Protein AF-A0A292S9J6-F1 (afdb_monomer)

Foldseek 3Di:
DDPVLCVLCVVLLVVVLVVQFAFEEEEEDPDPQVVVCVVVVSCVRHNDQFYEYPPDDPVQQVDHDPPGGYDYPLCQQVSVGQEYEYSAPPCVVVVVVVVVNPHPHHYDYSDDDSVQDPVRCCVRVFPLEWAWEQEPVRDTDTPDDDPQEDEEEQAGNEYHYAYPPDDEQHHDYAYEYYQEYHYHYYENAHDYEYHAYEYQEYEEEEYHEHEDAEYEHEYDDDHEYEYAYYQEYEEHQEYEYQFPPDFDADPPVRHTDGDGAYEAHEYHEYEDENEYHYHAEYHYYQEYEDYNEYDDYYDDDHQFYWYDDPTDTPDHNHGDDPDPVPD

Nearest PDB structures (foldseek):
  3jqy-assembly1_A  TM=8.847E-01  e=1.102E-09  Escherichia coli
  3jqy-assembly1_C  TM=7.518E-01  e=1.341E-09  Escherichia coli
  2wlc-assembly1_A  TM=6.517E-01  e=3.254E-09  Neisseria meningitidis serogroup Y
  3vbk-assembly1_E  TM=5.276E-01  e=1.168E-04  Bacillus cereus SJ1
  3vbp-assembly1_E  TM=4.077E-01  e=6.548E-04  Bacillus cereus SJ1

Radius of gyration: 27.74 Å; Cα contacts (8 Å, |Δi|>4): 808; chains: 1; bounding box: 74×32×69 Å

Sequence (327 aa):
MPKDFFEENRTKIEKISKKLKNKKVIIYGTGKLFQFLKSENVFSDWDVVGVCDNKYLPEDENLECEGYRIINHDNLNNYKADYIFISVQKYRPVLNRLKKSELNAKIISLENDLNLPAWLKRIIYKKTNTFVYVKSDGRKVFNPKIKNLKVKFYGKNNYVEIHEPVAISEKMYISCYSGCRIMIRENNLIKSLAVYSGNNTDLEIGRNNSMEDVIISLKNASKTKLTIGSNCMLSYGIFLRTSDGHAIYDTRTRQMLNKPADIVIGNHVWISADCKVLKGVTVPNNCIIGTNSVVTKKFTEENCIIAGNPAGVLKREVNWIKNPTLI

Structure (mmCIF, N/CA/C/O backbone):
data_AF-A0A292S9J6-F1
#
_entry.id   AF-A0A292S9J6-F1
#
loop_
_atom_site.group_PDB
_atom_site.id
_atom_site.type_symbol
_atom_site.label_atom_id
_atom_site.label_alt_id
_atom_site.label_comp_id
_atom_site.label_asym_id
_atom_site.label_entity_id
_atom_site.label_seq_id
_atom_site.pdbx_PDB_ins_code
_atom_site.Cartn_x
_atom_site.Cartn_y
_atom_site.Cartn_z
_atom_site.occupancy
_atom_site.B_iso_or_equiv
_atom_site.auth_seq_id
_atom_site.auth_comp_id
_atom_site.auth_asym_id
_atom_site.auth_atom_id
_atom_site.pdbx_PDB_model_num
ATOM 1 N N . MET A 1 1 ? -16.037 -10.237 23.122 1.00 51.16 1 MET A N 1
ATOM 2 C CA . MET A 1 1 ? -14.968 -9.569 23.907 1.00 51.16 1 MET A CA 1
ATOM 3 C C . MET A 1 1 ? -14.145 -10.667 24.576 1.00 51.16 1 MET A C 1
ATOM 5 O O . MET A 1 1 ? -14.674 -11.768 24.659 1.00 51.16 1 MET A O 1
ATOM 9 N N . PRO A 1 2 ? -12.878 -10.447 24.965 1.00 50.81 2 PRO A N 1
ATOM 10 C CA . PRO A 1 2 ? -12.106 -11.467 25.686 1.00 50.81 2 PRO A CA 1
ATOM 11 C C . PRO A 1 2 ? -12.769 -11.802 27.029 1.00 50.81 2 PRO A C 1
ATOM 13 O O . PRO A 1 2 ? -13.332 -10.897 27.644 1.00 50.81 2 PRO A O 1
ATOM 16 N N . LYS A 1 3 ? -12.676 -13.058 27.489 1.00 53.66 3 LYS A N 1
ATOM 17 C CA . LYS A 1 3 ? -13.184 -13.488 28.809 1.00 53.66 3 LYS A CA 1
ATOM 18 C C . LYS A 1 3 ? -12.600 -12.645 29.956 1.00 53.66 3 LYS A C 1
ATOM 20 O O . LYS A 1 3 ? -13.331 -12.259 30.861 1.00 53.66 3 LYS A O 1
ATOM 25 N N . ASP A 1 4 ? -11.338 -12.236 29.832 1.00 60.88 4 ASP A N 1
ATOM 26 C CA . ASP A 1 4 ? -10.612 -11.421 30.821 1.00 60.88 4 ASP A CA 1
ATOM 27 C C . ASP A 1 4 ? -11.269 -10.054 31.094 1.00 60.88 4 ASP A C 1
ATOM 29 O O . ASP A 1 4 ? -11.120 -9.484 32.171 1.00 60.88 4 ASP A O 1
ATOM 33 N N . PHE A 1 5 ? -12.057 -9.530 30.145 1.00 61.53 5 PHE A N 1
ATOM 34 C CA . PHE A 1 5 ? -12.749 -8.251 30.306 1.00 61.53 5 PHE A CA 1
ATOM 35 C C . PHE A 1 5 ? -13.834 -8.289 31.390 1.00 61.53 5 PHE A C 1
ATOM 37 O O . PHE A 1 5 ? -14.016 -7.288 32.092 1.00 61.53 5 PHE A O 1
ATOM 44 N N . PHE A 1 6 ? -14.569 -9.406 31.504 1.00 66.00 6 PHE A N 1
ATOM 45 C CA . PHE A 1 6 ? -15.583 -9.547 32.547 1.00 66.00 6 PHE A CA 1
ATOM 46 C C . PHE A 1 6 ? -14.911 -9.565 33.910 1.00 66.00 6 PHE A C 1
ATOM 48 O O . PHE A 1 6 ? -15.272 -8.764 34.760 1.00 66.00 6 PHE A O 1
ATOM 55 N N . GLU A 1 7 ? -13.887 -10.402 34.083 1.00 67.62 7 GLU A N 1
ATOM 56 C CA . GLU A 1 7 ? -13.194 -10.567 35.362 1.00 67.62 7 GLU A CA 1
ATOM 57 C C . GLU A 1 7 ? -12.573 -9.258 35.863 1.00 67.62 7 GLU A C 1
ATOM 59 O O . GLU A 1 7 ? -12.786 -8.873 37.011 1.00 67.62 7 GLU A O 1
ATOM 64 N N . GLU A 1 8 ? -11.915 -8.492 34.988 1.00 66.44 8 GLU A N 1
ATOM 65 C CA . GLU A 1 8 ? -11.331 -7.189 35.346 1.00 66.44 8 GLU A CA 1
ATOM 66 C C . GLU A 1 8 ? -12.376 -6.127 35.747 1.00 66.44 8 GLU A C 1
ATOM 68 O O . GLU A 1 8 ? -12.044 -5.144 36.415 1.00 66.44 8 GLU A O 1
ATOM 73 N N . ASN A 1 9 ? -13.638 -6.280 35.325 1.00 71.12 9 ASN A N 1
ATOM 74 C CA . ASN A 1 9 ? -14.708 -5.302 35.563 1.00 71.12 9 ASN A CA 1
ATOM 75 C C . ASN A 1 9 ? -15.880 -5.864 36.385 1.00 71.12 9 ASN A C 1
ATOM 77 O O . ASN A 1 9 ? -16.849 -5.135 36.622 1.00 71.12 9 ASN A O 1
ATOM 81 N N . ARG A 1 10 ? -15.777 -7.112 36.860 1.00 75.69 10 ARG A N 1
ATOM 82 C CA . ARG A 1 10 ? -16.837 -7.878 37.528 1.00 75.69 10 ARG A CA 1
ATOM 83 C C . ARG A 1 10 ? -17.427 -7.090 38.690 1.00 75.69 10 ARG A C 1
ATOM 85 O O . ARG A 1 10 ? -18.618 -6.802 38.690 1.00 75.69 10 ARG A O 1
ATOM 92 N N . THR A 1 11 ? -16.581 -6.575 39.582 1.00 76.94 11 THR A N 1
ATOM 93 C CA . THR A 1 11 ? -17.013 -5.774 40.740 1.00 76.94 11 THR A CA 1
ATOM 94 C C . THR A 1 11 ? -17.785 -4.505 40.349 1.00 76.94 11 THR A C 1
ATOM 96 O O . THR A 1 11 ? -18.745 -4.119 41.019 1.00 76.94 11 THR A O 1
ATOM 99 N N . LYS A 1 12 ? -17.399 -3.829 39.254 1.00 78.75 12 LYS A N 1
ATOM 100 C CA . LYS A 1 12 ? -18.114 -2.633 38.766 1.00 78.75 12 LYS A CA 1
ATOM 101 C C . LYS A 1 12 ? -19.466 -3.012 38.157 1.00 78.75 12 LYS A C 1
ATOM 103 O O . LYS A 1 12 ? -20.459 -2.337 38.430 1.00 78.75 12 LYS A O 1
ATOM 108 N N . ILE A 1 13 ? -19.497 -4.077 37.353 1.00 81.75 13 ILE A N 1
ATOM 109 C CA . ILE A 1 13 ? -20.715 -4.603 36.724 1.00 81.75 13 ILE A CA 1
ATOM 110 C C . ILE A 1 13 ? -21.702 -5.064 37.800 1.00 81.75 13 ILE A C 1
ATOM 112 O O . ILE A 1 13 ? -22.863 -4.665 37.758 1.00 81.75 13 ILE A O 1
ATOM 116 N N . GLU A 1 14 ? -21.250 -5.804 38.810 1.00 81.94 14 GLU A N 1
ATOM 117 C CA . GLU A 1 14 ? -22.068 -6.256 39.942 1.00 81.94 14 GLU A CA 1
ATOM 118 C C . GLU A 1 14 ? -22.639 -5.078 40.739 1.00 81.94 14 GLU A C 1
ATOM 120 O O . GLU A 1 14 ? -23.831 -5.055 41.048 1.00 81.94 14 GLU A O 1
ATOM 125 N N . LYS A 1 15 ? -21.829 -4.044 41.011 1.00 82.75 15 LYS A N 1
ATOM 126 C CA . LYS A 1 15 ? -22.291 -2.833 41.707 1.00 82.75 15 LYS A CA 1
ATOM 127 C C . LYS A 1 15 ? -23.393 -2.105 40.935 1.00 82.75 15 LYS A C 1
ATOM 129 O O . LYS A 1 15 ? -24.368 -1.660 41.542 1.00 82.75 15 LYS A O 1
ATOM 134 N N . ILE A 1 16 ? -23.248 -1.967 39.614 1.00 85.69 16 ILE A N 1
ATOM 135 C CA . ILE A 1 16 ? -24.287 -1.363 38.766 1.00 85.69 16 ILE A CA 1
ATOM 136 C C . ILE A 1 16 ? -25.518 -2.263 38.712 1.00 85.69 16 ILE A C 1
ATOM 138 O O . ILE A 1 16 ? -26.624 -1.768 38.900 1.00 85.69 16 ILE A O 1
ATOM 142 N N . SER A 1 17 ? -25.332 -3.568 38.533 1.00 85.69 17 SER A N 1
ATOM 143 C CA . SER A 1 17 ? -26.434 -4.529 38.447 1.00 85.69 17 SER A CA 1
ATOM 144 C C . SER A 1 17 ? -27.272 -4.521 39.720 1.00 85.69 17 SER A C 1
ATOM 146 O O . SER A 1 17 ? -28.491 -4.419 39.659 1.00 85.69 17 SER A O 1
ATOM 148 N N . LYS A 1 18 ? -26.624 -4.484 40.890 1.00 85.62 18 LYS A N 1
ATOM 149 C CA . LYS A 1 18 ? -27.301 -4.363 42.187 1.00 85.62 18 LYS A CA 1
ATOM 150 C C . LYS A 1 18 ? -28.059 -3.039 42.336 1.00 85.62 18 LYS A C 1
ATOM 152 O O . LYS A 1 18 ? -29.108 -3.008 42.969 1.00 85.62 18 LYS A O 1
ATOM 157 N N . LYS A 1 19 ? -27.547 -1.951 41.750 1.00 87.06 19 LYS A N 1
ATOM 158 C CA . LYS A 1 19 ? -28.189 -0.625 41.760 1.00 87.06 19 LYS A CA 1
ATOM 159 C C . LYS A 1 19 ? -29.390 -0.534 40.811 1.00 87.06 19 LYS A C 1
ATOM 161 O O . LYS A 1 19 ? -30.318 0.215 41.102 1.00 87.06 19 LYS A O 1
ATOM 166 N N . LEU A 1 20 ? -29.347 -1.248 39.688 1.00 90.75 20 LEU A N 1
ATOM 167 C CA . LEU A 1 20 ? -30.383 -1.235 38.649 1.00 90.75 20 LEU A CA 1
ATOM 168 C C . LEU A 1 20 ? -31.407 -2.365 38.782 1.00 90.75 20 LEU A C 1
ATOM 170 O O . LEU A 1 20 ? -32.401 -2.372 38.061 1.00 90.75 20 LEU A O 1
ATOM 174 N N . LYS A 1 21 ? -31.198 -3.286 39.725 1.00 90.50 21 LYS A N 1
ATOM 175 C CA . LYS A 1 21 ? -32.127 -4.372 40.018 1.00 90.50 21 LYS A CA 1
ATOM 176 C C . LYS A 1 21 ? -33.545 -3.845 40.255 1.00 90.50 21 LYS A C 1
ATOM 178 O O . LYS A 1 21 ? -33.744 -2.964 41.095 1.00 90.50 21 LYS A O 1
ATOM 183 N N . ASN A 1 22 ? -34.515 -4.404 39.529 1.00 88.00 22 ASN A N 1
ATOM 184 C CA . ASN A 1 22 ? -35.938 -4.035 39.582 1.00 88.00 22 ASN A CA 1
ATOM 185 C C . ASN A 1 22 ? -36.230 -2.547 39.283 1.00 88.00 22 ASN A C 1
ATOM 187 O O . ASN A 1 22 ? -37.228 -2.002 39.757 1.00 88.00 22 ASN A O 1
ATOM 191 N N . LYS A 1 23 ? -35.344 -1.860 38.555 1.00 91.75 23 LYS A N 1
ATOM 192 C CA . LYS A 1 23 ? -35.562 -0.491 38.070 1.00 91.75 23 LYS A CA 1
ATOM 193 C C . LYS A 1 23 ? -35.887 -0.508 36.589 1.00 91.75 23 LYS A C 1
ATOM 195 O O . LYS A 1 23 ? -35.355 -1.353 35.870 1.00 91.75 23 LYS A O 1
ATOM 200 N N . LYS A 1 24 ? -36.688 0.461 36.139 1.00 96.00 24 LYS A N 1
ATOM 201 C CA . LYS A 1 24 ? -36.947 0.679 34.713 1.00 96.00 24 LYS A CA 1
ATOM 202 C C . LYS A 1 24 ? -35.712 1.268 34.055 1.00 96.00 24 LYS A C 1
ATOM 204 O O . LYS A 1 24 ? -35.308 2.389 34.380 1.00 96.00 24 LYS A O 1
ATOM 209 N N . VAL A 1 25 ? -35.107 0.522 33.139 1.00 96.44 25 VAL A N 1
ATOM 210 C CA . VAL A 1 25 ? -33.848 0.896 32.489 1.00 96.44 25 VAL A CA 1
ATOM 211 C C . VAL A 1 25 ? -34.036 1.000 30.983 1.00 96.44 25 VAL A C 1
ATOM 213 O O . VAL A 1 25 ? -34.478 0.054 30.338 1.00 96.44 25 VAL A O 1
ATOM 216 N N . ILE A 1 26 ? -33.619 2.126 30.407 1.00 96.75 26 ILE A N 1
ATOM 217 C CA . ILE A 1 26 ? -33.321 2.207 28.972 1.00 96.75 26 ILE A CA 1
ATOM 218 C C . ILE A 1 26 ? -31.831 1.955 28.783 1.00 96.75 26 ILE A C 1
ATOM 220 O O . ILE A 1 26 ? -30.997 2.574 29.450 1.00 96.75 26 ILE A O 1
ATOM 224 N N . ILE A 1 27 ? -31.480 1.080 27.846 1.00 95.44 27 ILE A N 1
ATOM 225 C CA . ILE A 1 27 ? -30.083 0.818 27.501 1.00 95.44 27 ILE A CA 1
ATOM 226 C C . ILE A 1 27 ? -29.702 1.649 26.272 1.00 95.44 27 ILE A C 1
ATOM 228 O O . ILE A 1 27 ? -30.223 1.450 25.177 1.00 95.44 27 ILE A O 1
ATOM 232 N N . TYR A 1 28 ? -28.764 2.578 26.444 1.00 93.19 28 TYR A N 1
ATOM 233 C CA . TYR A 1 28 ? -28.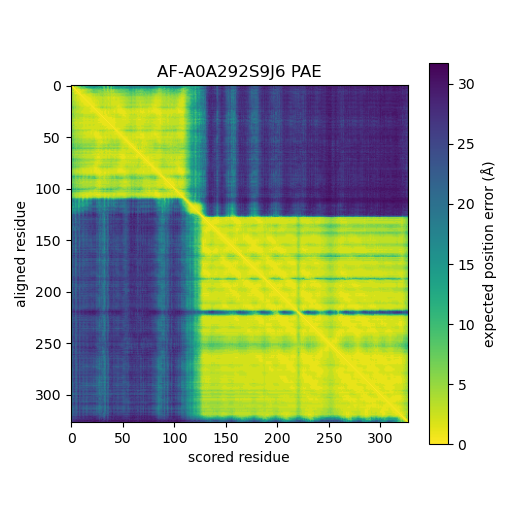277 3.444 25.377 1.00 93.19 28 TYR A CA 1
ATOM 234 C C . TYR A 1 28 ? -26.965 2.908 24.787 1.00 93.19 28 TYR A C 1
ATOM 236 O O . TYR A 1 28 ? -25.879 3.094 25.351 1.00 93.19 28 TYR A O 1
ATOM 244 N N . GLY A 1 29 ? -27.064 2.310 23.601 1.00 90.88 29 GLY A N 1
ATOM 245 C CA . GLY A 1 29 ? -25.973 1.752 22.812 1.00 90.88 29 GLY A CA 1
ATOM 246 C C . GLY A 1 29 ? -26.139 0.258 22.569 1.00 90.88 29 GLY A C 1
ATOM 247 O O . GLY A 1 29 ? -26.019 -0.538 23.488 1.00 90.88 29 GLY A O 1
ATOM 248 N N . THR A 1 30 ? -26.293 -0.153 21.317 1.00 90.94 30 THR A N 1
ATOM 249 C CA . THR A 1 30 ? -26.535 -1.562 20.933 1.00 90.94 30 THR A CA 1
ATOM 250 C C . THR A 1 30 ? -25.314 -2.221 20.280 1.00 90.94 30 THR A C 1
ATOM 252 O O . THR A 1 30 ? -25.406 -3.186 19.526 1.00 90.94 30 THR A O 1
ATOM 255 N N . GLY A 1 31 ? -24.126 -1.669 20.545 1.00 84.06 31 GLY A N 1
ATOM 256 C CA . GLY A 1 31 ? -22.857 -2.146 19.996 1.00 84.06 31 GLY A CA 1
ATOM 257 C C . GLY A 1 31 ? -22.250 -3.340 20.745 1.00 84.06 31 GLY A C 1
ATOM 258 O O . GLY A 1 31 ? -22.889 -4.018 21.541 1.00 84.06 31 GLY A O 1
ATOM 259 N N . LYS A 1 32 ? -20.947 -3.571 20.536 1.00 80.69 32 LYS A N 1
ATOM 260 C CA . LYS A 1 32 ? -20.220 -4.737 21.083 1.00 80.69 32 LYS A CA 1
ATOM 261 C C . LYS A 1 32 ? -20.284 -4.887 22.609 1.00 80.69 32 LYS A C 1
ATOM 263 O O . LYS A 1 32 ? -20.248 -6.012 23.085 1.00 80.69 32 LYS A O 1
ATOM 268 N N . LEU A 1 33 ? -20.313 -3.782 23.361 1.00 80.81 33 LEU A N 1
ATOM 269 C CA . LEU A 1 33 ? -20.397 -3.834 24.827 1.00 80.81 33 LEU A CA 1
ATOM 270 C C . LEU A 1 33 ? -21.788 -4.291 25.284 1.00 80.81 33 LEU A C 1
ATOM 272 O O . LEU A 1 33 ? -21.873 -5.116 26.179 1.00 80.81 33 LEU A O 1
ATOM 276 N N . PHE A 1 34 ? -22.855 -3.824 24.637 1.00 88.69 34 PHE A N 1
ATOM 277 C CA . PHE A 1 34 ? -24.212 -4.303 24.899 1.00 88.69 34 PHE A CA 1
ATOM 278 C C . PHE A 1 34 ? -24.358 -5.797 24.624 1.00 88.69 34 PHE A C 1
ATOM 280 O O . PHE A 1 34 ? -24.789 -6.530 25.505 1.00 88.69 34 PHE A O 1
ATOM 287 N N . GLN A 1 35 ? -23.908 -6.248 23.451 1.00 85.31 35 GLN A N 1
ATOM 288 C CA . GLN A 1 35 ? -23.949 -7.664 23.073 1.00 85.31 35 GLN A CA 1
ATOM 289 C C . GLN A 1 35 ? -23.223 -8.557 24.083 1.00 85.31 35 GLN A C 1
ATOM 291 O O . GLN A 1 35 ? -23.696 -9.629 24.437 1.00 85.31 35 GLN A O 1
ATOM 296 N N . PHE A 1 36 ? -22.086 -8.082 24.588 1.00 82.19 36 PHE A N 1
ATOM 297 C CA . PHE A 1 36 ? -21.329 -8.789 25.608 1.00 82.19 36 PHE A CA 1
ATOM 298 C C . PHE A 1 36 ? -22.025 -8.810 26.976 1.00 82.19 36 PHE A C 1
ATOM 300 O O . PHE A 1 36 ? -22.136 -9.860 27.591 1.00 82.19 36 PHE A O 1
ATOM 307 N N . LEU A 1 37 ? -22.524 -7.670 27.463 1.00 85.75 37 LEU A N 1
ATOM 308 C CA . LEU A 1 37 ? -23.248 -7.627 28.740 1.00 85.75 37 LEU A CA 1
ATOM 309 C C . LEU A 1 37 ? -24.518 -8.493 28.693 1.00 85.75 37 LEU A C 1
ATOM 311 O O . LEU A 1 37 ? -24.846 -9.148 29.678 1.00 85.75 37 LEU A O 1
ATOM 315 N N . LYS A 1 38 ? -25.186 -8.548 27.532 1.00 88.81 38 LYS A N 1
ATOM 316 C CA . LYS A 1 38 ? -26.312 -9.453 27.287 1.00 88.81 38 LYS A CA 1
ATOM 317 C C . LYS A 1 38 ? -25.882 -10.922 27.356 1.00 88.81 38 LYS A C 1
ATOM 319 O O . LYS A 1 38 ? -26.544 -11.690 28.040 1.00 88.81 38 LYS A O 1
ATOM 324 N N . SER A 1 39 ? -24.783 -11.313 26.697 1.00 84.69 39 SER A N 1
ATOM 325 C CA . SER A 1 39 ? -24.309 -12.710 26.718 1.00 84.69 39 SER A CA 1
ATOM 326 C C . SER A 1 39 ? -23.880 -13.187 28.107 1.00 84.69 39 SER A C 1
ATOM 328 O O . SER A 1 39 ? -23.964 -14.374 28.391 1.00 84.69 39 SER A O 1
ATOM 330 N N . GLU A 1 40 ? -23.453 -12.265 28.971 1.00 83.50 40 GLU A N 1
ATOM 331 C CA . GLU A 1 40 ? -23.120 -12.528 30.378 1.00 83.50 40 GLU A CA 1
ATOM 332 C C . GLU A 1 40 ? -24.339 -12.393 31.318 1.00 83.50 40 GLU A C 1
ATOM 334 O O . GLU A 1 40 ? -24.177 -12.314 32.534 1.00 83.50 40 GLU A O 1
ATOM 339 N N . ASN A 1 41 ? -25.565 -12.328 30.776 1.00 87.56 41 ASN A N 1
ATOM 340 C CA . ASN A 1 41 ? -26.826 -12.206 31.521 1.00 87.56 41 ASN A CA 1
ATOM 341 C C . ASN A 1 41 ? -26.894 -11.018 32.501 1.00 87.56 41 ASN A C 1
ATOM 343 O O . ASN A 1 41 ? -27.657 -11.040 33.460 1.00 87.56 41 ASN A O 1
ATOM 347 N N . VAL A 1 42 ? -26.155 -9.933 32.252 1.00 88.25 42 VAL A N 1
ATOM 348 C CA . VAL A 1 42 ? -26.108 -8.767 33.161 1.00 88.25 42 VAL A CA 1
ATOM 349 C C . VAL A 1 42 ? -27.475 -8.094 33.315 1.00 88.25 42 VAL A C 1
ATOM 351 O O . VAL A 1 42 ? -27.781 -7.523 34.360 1.00 88.25 42 VAL A O 1
ATOM 354 N N . PHE A 1 43 ? -28.300 -8.151 32.270 1.00 91.62 43 PHE A N 1
ATOM 355 C CA . PHE A 1 43 ? -29.597 -7.477 32.218 1.00 91.62 43 PHE A CA 1
ATOM 356 C C . PHE A 1 43 ? -30.755 -8.313 32.779 1.00 91.62 43 PHE A C 1
ATOM 358 O O . PHE A 1 43 ? -31.876 -7.817 32.788 1.00 91.62 43 PHE A O 1
ATOM 365 N N . SER A 1 44 ? -30.519 -9.555 33.227 1.00 86.88 44 SER A N 1
ATOM 366 C CA . SER A 1 44 ? -31.592 -10.487 33.624 1.00 86.88 44 SER A CA 1
ATOM 367 C C . SER A 1 44 ? -32.477 -9.953 34.751 1.00 86.88 44 SER A C 1
ATOM 369 O O . SER A 1 44 ? -33.673 -10.216 34.780 1.00 86.88 44 SER A O 1
ATOM 371 N N . ASP A 1 45 ? -31.881 -9.185 35.661 1.00 86.06 45 ASP A N 1
ATOM 372 C CA . ASP A 1 45 ? -32.529 -8.663 36.866 1.00 86.06 45 ASP A CA 1
ATOM 373 C C . ASP A 1 45 ? -33.015 -7.208 36.693 1.00 86.06 45 ASP A C 1
ATOM 375 O O . ASP A 1 45 ? -33.355 -6.534 37.673 1.00 86.06 45 ASP A O 1
ATOM 379 N N . TRP A 1 46 ? -32.963 -6.670 35.470 1.00 93.12 46 TRP A N 1
ATOM 380 C CA . TRP A 1 46 ? -33.339 -5.289 35.162 1.00 93.12 46 TRP A CA 1
ATOM 381 C C . TRP A 1 46 ? -34.694 -5.274 34.449 1.00 93.12 46 TRP A C 1
ATOM 383 O O . TRP A 1 46 ? -34.945 -6.102 33.577 1.00 93.12 46 TRP A O 1
ATOM 393 N N . ASP A 1 47 ? -35.541 -4.289 34.755 1.00 95.12 47 ASP A N 1
ATOM 394 C CA . ASP A 1 47 ? -36.754 -4.032 33.971 1.00 95.12 47 ASP A CA 1
ATOM 395 C C . ASP A 1 47 ? -36.362 -3.193 32.743 1.00 95.12 47 ASP A C 1
ATOM 397 O O . ASP A 1 47 ? -36.417 -1.960 32.748 1.00 95.12 47 ASP A O 1
ATOM 401 N N . VAL A 1 48 ? -35.813 -3.857 31.717 1.00 95.75 48 VAL A N 1
ATOM 402 C CA . VAL A 1 48 ? -35.346 -3.186 30.497 1.00 95.75 48 VAL A CA 1
ATOM 403 C C . VAL A 1 48 ? -36.545 -2.797 29.639 1.00 95.75 48 VAL A C 1
ATOM 405 O O . VAL A 1 48 ? -37.096 -3.616 28.908 1.00 95.75 48 VAL A O 1
ATOM 408 N N . VAL A 1 49 ? -36.907 -1.515 29.675 1.00 95.62 49 VAL A N 1
ATOM 409 C CA . VAL A 1 49 ? -38.058 -0.988 28.926 1.00 95.62 49 VAL A CA 1
ATOM 410 C C . VAL A 1 49 ? -37.756 -0.771 27.444 1.00 95.62 49 VAL A C 1
ATOM 412 O O . VAL A 1 49 ? -38.676 -0.563 26.666 1.00 95.62 49 VAL A O 1
ATOM 415 N N . GLY A 1 50 ? -36.485 -0.808 27.037 1.00 95.69 50 GLY A N 1
ATOM 416 C CA . GLY A 1 50 ? -36.076 -0.764 25.634 1.00 95.69 50 GLY A CA 1
ATOM 417 C C . GLY A 1 50 ? -34.624 -0.341 25.427 1.00 95.69 50 GLY A C 1
ATOM 418 O O . GLY A 1 50 ? -33.890 -0.031 26.374 1.00 95.69 50 GLY A O 1
ATOM 419 N N . VAL A 1 51 ? -34.210 -0.328 24.162 1.00 96.62 51 VAL A N 1
ATOM 420 C CA . VAL A 1 51 ? -32.857 0.040 23.732 1.00 96.62 51 VAL A CA 1
ATOM 421 C C . VAL A 1 51 ? -32.881 1.252 22.806 1.00 96.62 51 VAL A C 1
ATOM 423 O O . VAL A 1 51 ? -33.753 1.388 21.957 1.00 96.62 51 VAL A O 1
ATOM 426 N N . CYS A 1 52 ? -31.885 2.122 22.934 1.00 93.12 52 CYS A N 1
ATOM 427 C CA . CYS A 1 52 ? -31.715 3.315 22.106 1.00 93.12 52 CYS A CA 1
ATOM 428 C C . CYS A 1 52 ? -30.293 3.354 21.529 1.00 93.12 52 CYS A C 1
ATOM 430 O O . CYS A 1 52 ? -29.333 2.930 22.174 1.00 93.12 52 CYS A O 1
ATOM 432 N N . ASP A 1 53 ? -30.122 3.868 20.314 1.00 89.75 53 ASP A N 1
ATOM 433 C CA . ASP A 1 53 ? -28.821 4.079 19.671 1.00 89.75 53 ASP A CA 1
ATOM 434 C C . ASP A 1 53 ? -28.950 5.176 18.605 1.00 89.75 53 ASP A C 1
ATOM 436 O O . ASP A 1 53 ? -30.017 5.383 18.044 1.00 89.75 53 ASP A O 1
ATOM 440 N N . ASN A 1 54 ? -27.849 5.848 18.268 1.00 84.56 54 ASN A N 1
ATOM 441 C CA . ASN A 1 54 ? -27.837 6.933 17.277 1.00 84.56 54 ASN A CA 1
ATOM 442 C C . ASN A 1 54 ? -28.199 6.476 15.860 1.00 84.56 54 ASN A C 1
ATOM 444 O O . ASN A 1 54 ? -28.428 7.314 14.995 1.00 84.56 54 ASN A O 1
ATOM 448 N N . LYS A 1 55 ? -28.109 5.171 15.596 1.00 82.81 55 LYS A N 1
ATOM 449 C CA . LYS A 1 55 ? -28.430 4.588 14.292 1.00 82.81 55 LYS A CA 1
ATOM 450 C C . LYS A 1 55 ? -29.932 4.374 14.090 1.00 82.81 55 LYS A C 1
ATOM 452 O O . LYS A 1 55 ? -30.298 4.097 12.959 1.00 82.81 55 LYS A O 1
ATOM 457 N N . TYR A 1 56 ? -30.739 4.443 15.152 1.00 84.19 56 TYR A N 1
ATOM 458 C CA . TYR A 1 56 ? -32.176 4.206 15.065 1.00 84.19 56 TYR A CA 1
ATOM 459 C C . TYR A 1 56 ? -32.912 5.500 14.729 1.00 84.19 56 TYR A C 1
ATOM 461 O O . TYR A 1 56 ? -32.723 6.521 15.396 1.00 84.19 56 TYR A O 1
ATOM 469 N N . LEU A 1 57 ? -33.723 5.440 13.682 1.00 85.00 57 LEU A N 1
ATOM 470 C CA . LEU A 1 57 ? -34.571 6.516 13.185 1.00 85.00 57 LEU A CA 1
ATOM 471 C C . LEU A 1 57 ? -35.992 6.387 13.772 1.00 85.00 57 LEU A C 1
ATOM 473 O O . LEU A 1 57 ? -36.303 5.362 14.381 1.00 85.00 57 LEU A O 1
ATOM 477 N N . PRO A 1 58 ? -36.850 7.422 13.696 1.00 83.50 58 PRO A N 1
ATOM 478 C CA . PRO A 1 58 ? -38.207 7.359 14.255 1.00 83.50 58 PRO A CA 1
ATOM 479 C C . PRO A 1 58 ? -39.040 6.186 13.717 1.00 83.50 58 PRO A C 1
ATOM 481 O O . PRO A 1 58 ? -39.793 5.565 14.461 1.00 83.50 58 PRO A O 1
ATOM 484 N N . GLU A 1 59 ? -38.854 5.838 12.446 1.00 85.31 59 GLU A N 1
ATOM 485 C CA . GLU A 1 59 ? -39.490 4.697 11.785 1.00 85.31 59 GLU A CA 1
ATOM 486 C C . GLU A 1 59 ? -39.095 3.327 12.370 1.00 85.31 59 GLU A C 1
ATOM 488 O O . GLU A 1 59 ? -39.838 2.358 12.204 1.00 85.31 59 GLU A O 1
ATOM 493 N N . ASP A 1 60 ? -37.976 3.240 13.099 1.00 85.50 60 ASP A N 1
ATOM 494 C CA . ASP A 1 60 ? -37.483 1.987 13.679 1.00 85.50 60 ASP A CA 1
ATOM 495 C C . ASP A 1 60 ? -38.185 1.608 14.999 1.00 85.50 60 ASP A C 1
ATOM 497 O O . ASP A 1 60 ? -37.953 0.514 15.509 1.00 85.50 60 ASP A O 1
ATOM 501 N N . GLU A 1 61 ? -39.043 2.458 15.583 1.00 86.69 61 GLU A N 1
ATOM 502 C CA . GLU A 1 61 ? -39.677 2.178 16.891 1.00 86.69 61 GLU A CA 1
ATOM 503 C C . GLU A 1 61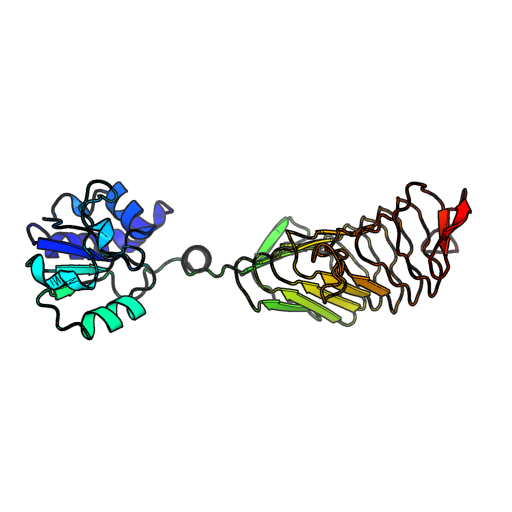 ? -40.632 0.973 16.891 1.00 86.69 61 GLU A C 1
ATOM 505 O O . GLU A 1 61 ? -40.930 0.420 17.951 1.00 86.69 61 GLU A O 1
ATOM 510 N N . ASN A 1 62 ? -41.082 0.538 15.712 1.00 85.81 62 ASN A N 1
ATOM 511 C CA . ASN A 1 62 ? -41.883 -0.679 15.548 1.00 85.81 62 ASN A CA 1
ATOM 512 C C . ASN A 1 62 ? -41.027 -1.954 15.425 1.00 85.81 62 ASN A C 1
ATOM 514 O O . ASN A 1 62 ? -41.572 -3.046 15.270 1.00 85.81 62 ASN A O 1
ATOM 518 N N . LEU A 1 63 ? -39.696 -1.827 15.453 1.00 90.94 63 LEU A N 1
ATOM 519 C CA . LEU A 1 63 ? -38.748 -2.931 15.345 1.00 90.94 63 LEU A CA 1
ATOM 520 C C . LEU A 1 63 ? -38.130 -3.279 16.707 1.00 90.94 63 LEU A C 1
ATOM 522 O O . LEU A 1 63 ? -38.178 -2.523 17.682 1.00 90.94 63 LEU A O 1
ATOM 526 N N . GLU A 1 64 ? -37.477 -4.437 16.752 1.00 91.69 64 GLU A N 1
ATOM 527 C CA . GLU A 1 64 ? -36.724 -4.896 17.913 1.00 91.69 64 GLU A CA 1
ATOM 528 C C . GLU A 1 64 ? -35.240 -5.061 17.589 1.00 91.69 64 GLU A C 1
ATOM 530 O O . GLU A 1 64 ? -34.839 -5.438 16.486 1.00 91.69 64 GLU A O 1
ATOM 535 N N . CYS A 1 65 ? -34.402 -4.828 18.595 1.00 88.38 65 CYS A N 1
ATOM 536 C CA . CYS A 1 65 ? -32.997 -5.188 18.577 1.00 88.38 65 CYS A CA 1
ATOM 537 C C . CYS A 1 65 ? -32.741 -6.163 19.717 1.00 88.38 65 CYS A C 1
ATOM 539 O O . CYS A 1 65 ? -32.880 -5.815 20.888 1.00 88.38 65 CYS A O 1
ATOM 541 N N . GLU A 1 66 ? -32.312 -7.378 19.368 1.00 87.81 66 GLU A N 1
ATOM 542 C CA . GLU A 1 66 ? -31.892 -8.373 20.355 1.00 87.81 66 GLU A CA 1
ATOM 543 C C . GLU A 1 66 ? -33.000 -8.731 21.364 1.00 87.81 66 GLU A C 1
ATOM 545 O O . GLU A 1 66 ? -32.701 -9.002 22.527 1.00 87.81 66 GLU A O 1
ATOM 550 N N . GLY A 1 67 ? -34.263 -8.742 20.925 1.00 88.38 67 GLY A N 1
ATOM 551 C CA . GLY A 1 67 ? -35.431 -9.016 21.774 1.00 88.38 67 GLY A CA 1
ATOM 552 C C . GLY A 1 67 ? -35.840 -7.851 22.681 1.00 88.38 67 GLY A C 1
ATOM 553 O O . GLY A 1 67 ? -36.644 -8.036 23.588 1.00 88.38 67 GLY A O 1
ATOM 554 N N . TYR A 1 68 ? -35.275 -6.660 22.468 1.00 93.50 68 TYR A N 1
ATOM 555 C CA . TYR A 1 68 ? -35.700 -5.430 23.127 1.00 93.50 68 TYR A CA 1
ATOM 556 C C . TYR A 1 68 ? -36.283 -4.468 22.102 1.00 93.50 68 TYR A C 1
ATOM 558 O O . TYR A 1 68 ? -35.699 -4.253 21.036 1.00 93.50 68 TYR A O 1
ATOM 566 N N . ARG A 1 69 ? -37.392 -3.820 22.457 1.00 94.94 69 ARG A N 1
ATOM 567 C CA . ARG A 1 69 ? -37.973 -2.753 21.641 1.00 94.94 69 ARG A CA 1
ATOM 568 C C . ARG A 1 69 ? -36.981 -1.619 21.401 1.00 94.94 69 ARG A C 1
ATOM 570 O O . ARG A 1 69 ? -36.241 -1.225 22.311 1.00 94.94 69 ARG A O 1
ATOM 577 N N . ILE A 1 70 ? -36.997 -1.077 20.191 1.00 95.44 70 ILE A N 1
ATOM 578 C CA . ILE A 1 70 ? -36.217 0.106 19.845 1.00 95.44 70 ILE A CA 1
ATOM 579 C C . ILE A 1 70 ? -36.960 1.358 20.322 1.00 95.44 70 ILE A C 1
ATOM 581 O O . ILE A 1 70 ? -38.177 1.474 20.203 1.00 95.44 70 ILE A O 1
ATOM 585 N N . ILE A 1 71 ? -36.208 2.286 20.904 1.00 93.94 71 ILE A N 1
ATOM 586 C CA . ILE A 1 71 ? -36.676 3.595 21.349 1.00 93.94 71 ILE A CA 1
ATOM 587 C C . ILE A 1 71 ? -35.892 4.645 20.569 1.00 93.94 71 ILE A C 1
ATOM 589 O O . ILE A 1 71 ? -34.653 4.635 20.591 1.00 93.94 71 ILE A O 1
ATOM 593 N N . ASN A 1 72 ? -36.596 5.560 19.903 1.00 89.19 72 ASN A N 1
ATOM 594 C CA . ASN A 1 72 ? -35.951 6.705 19.290 1.00 89.19 72 ASN A CA 1
ATOM 595 C C . ASN A 1 72 ? -35.399 7.641 20.372 1.00 89.19 72 ASN A C 1
ATOM 597 O O . ASN A 1 72 ? -35.989 7.826 21.439 1.00 89.19 72 ASN A O 1
ATOM 601 N N . HIS A 1 73 ? -34.262 8.261 20.068 1.00 86.19 73 HIS A N 1
ATOM 602 C CA . HIS A 1 73 ? -33.590 9.204 20.952 1.00 86.19 73 HIS A CA 1
ATOM 603 C C . HIS A 1 73 ? -34.514 10.307 21.489 1.00 86.19 73 HIS A C 1
ATOM 605 O O . HIS A 1 73 ? -34.422 10.671 22.662 1.00 86.19 73 HIS A O 1
ATOM 611 N N . ASP A 1 74 ? -35.402 10.832 20.650 1.00 85.81 74 ASP A N 1
ATOM 612 C CA . ASP A 1 74 ? -36.223 11.990 21.005 1.00 85.81 74 ASP A CA 1
ATOM 613 C C . ASP A 1 74 ? -37.415 11.605 21.897 1.00 85.81 74 ASP A C 1
ATOM 615 O O . ASP A 1 74 ? -37.981 12.448 22.589 1.00 85.81 74 ASP A O 1
ATOM 619 N N . ASN A 1 75 ? -37.720 10.307 21.987 1.00 88.94 75 ASN A N 1
ATOM 620 C CA . ASN A 1 75 ? -38.844 9.771 22.749 1.00 88.94 75 ASN A CA 1
ATOM 621 C C . ASN A 1 75 ? -38.446 9.175 24.106 1.00 88.94 75 ASN A C 1
ATOM 623 O O . ASN A 1 75 ? -39.298 8.627 24.804 1.00 88.94 75 ASN A O 1
ATOM 627 N N . LEU A 1 76 ? -37.180 9.290 24.528 1.00 90.31 76 LEU A N 1
ATOM 628 C CA . LEU A 1 76 ? -36.669 8.673 25.764 1.00 90.31 76 LEU A CA 1
ATOM 629 C C . LEU A 1 76 ? -37.520 8.984 27.014 1.00 90.31 76 LEU A C 1
ATOM 631 O O . LEU A 1 76 ? -37.726 8.103 27.851 1.00 90.31 76 LEU A O 1
ATOM 635 N N . ASN A 1 77 ? -38.053 10.205 27.135 1.00 90.62 77 ASN A N 1
ATOM 636 C CA . ASN A 1 77 ? -38.872 10.620 28.282 1.00 90.62 77 ASN A CA 1
ATOM 637 C C . ASN A 1 77 ? -40.258 9.947 28.332 1.00 90.62 77 ASN A C 1
ATOM 639 O O . ASN A 1 77 ? -40.824 9.805 29.420 1.00 90.62 77 ASN A O 1
ATOM 643 N N . ASN A 1 78 ? -40.780 9.466 27.200 1.00 91.06 78 ASN A N 1
ATOM 644 C CA . ASN A 1 78 ? -42.109 8.846 27.118 1.00 91.06 78 ASN A CA 1
ATOM 645 C C . ASN A 1 78 ? -42.162 7.483 27.828 1.00 91.06 78 ASN A C 1
ATOM 647 O O . ASN A 1 78 ? -43.229 7.020 28.229 1.00 91.06 78 ASN A O 1
ATOM 651 N N . TYR A 1 79 ? -41.001 6.861 28.040 1.00 89.50 79 TYR A N 1
ATOM 652 C CA . TYR A 1 79 ? -40.875 5.504 28.568 1.00 89.50 79 TYR A CA 1
ATOM 653 C C . TYR A 1 79 ? -40.730 5.426 30.094 1.00 89.50 79 TYR A C 1
ATOM 655 O O . TYR A 1 79 ? -40.598 4.329 30.635 1.00 89.50 79 TYR A O 1
ATOM 663 N N . LYS A 1 80 ? -40.788 6.569 30.799 1.00 90.50 80 LYS A N 1
ATOM 664 C CA . LYS A 1 80 ? -40.792 6.659 32.276 1.00 90.50 80 LYS A CA 1
ATOM 665 C C . LYS A 1 80 ? -39.717 5.783 32.943 1.00 90.50 80 LYS A C 1
ATOM 667 O O . LYS A 1 80 ? -39.993 5.073 33.909 1.00 90.50 80 LYS A O 1
ATOM 672 N N . ALA A 1 81 ? -38.505 5.801 32.394 1.00 93.88 81 ALA A N 1
ATOM 673 C CA . ALA A 1 81 ? -37.390 5.036 32.934 1.00 93.88 81 ALA A CA 1
ATOM 674 C C . ALA A 1 81 ? -36.826 5.689 34.203 1.00 93.88 81 ALA A C 1
ATOM 676 O O . ALA A 1 81 ? -36.688 6.910 34.272 1.00 93.88 81 ALA A O 1
ATOM 677 N N . ASP A 1 82 ? -36.437 4.873 35.183 1.00 93.12 82 ASP A N 1
ATOM 678 C CA . ASP A 1 82 ? -35.688 5.330 36.358 1.00 93.12 82 ASP A CA 1
ATOM 679 C C . ASP A 1 82 ? -34.243 5.676 35.972 1.00 93.12 82 ASP A C 1
ATOM 681 O O . ASP A 1 82 ? -33.645 6.623 36.497 1.00 93.12 82 ASP A O 1
ATOM 685 N N . TYR A 1 83 ? -33.673 4.885 35.052 1.00 93.81 83 TYR A N 1
ATOM 686 C CA . TYR A 1 83 ? -32.287 4.995 34.621 1.00 93.81 83 TYR A CA 1
ATOM 687 C C . TYR A 1 83 ? -32.116 4.883 33.106 1.00 93.81 83 TYR A C 1
ATOM 689 O O . TYR A 1 83 ? -32.776 4.092 32.436 1.00 93.81 83 TYR A O 1
ATOM 697 N N . ILE A 1 84 ? -31.131 5.617 32.586 1.00 93.75 84 ILE A N 1
ATOM 698 C CA . ILE A 1 84 ? -30.545 5.367 31.266 1.00 93.75 84 ILE A CA 1
ATOM 699 C C . ILE A 1 84 ? -29.141 4.811 31.482 1.00 93.75 84 ILE A C 1
ATOM 701 O O . ILE A 1 84 ? -28.244 5.523 31.946 1.00 93.75 84 ILE A O 1
ATOM 705 N N . PHE A 1 85 ? -28.952 3.533 31.158 1.00 92.50 85 PHE A N 1
ATOM 706 C CA . PHE A 1 85 ? -27.656 2.869 31.214 1.00 92.50 85 PHE A CA 1
ATOM 707 C C . PHE A 1 85 ? -26.922 3.035 29.885 1.00 92.50 85 PHE A C 1
ATOM 709 O O . PHE A 1 85 ? -27.349 2.523 28.854 1.00 92.50 85 PHE A O 1
ATOM 716 N N . ILE A 1 86 ? -25.792 3.739 29.900 1.00 89.88 86 ILE A N 1
ATOM 717 C CA . ILE A 1 86 ? -24.965 3.924 28.708 1.00 89.88 86 ILE A CA 1
ATOM 718 C C . ILE A 1 86 ? -24.054 2.705 28.522 1.00 89.88 86 ILE A C 1
ATOM 720 O O . ILE A 1 86 ? -23.047 2.548 29.214 1.00 89.88 86 ILE A O 1
ATOM 724 N N . SER A 1 87 ? -24.362 1.896 27.514 1.00 86.88 87 SER A N 1
ATOM 725 C CA . SER A 1 87 ? -23.613 0.709 27.078 1.00 86.88 87 SER A CA 1
ATOM 726 C C . SER A 1 87 ? -22.734 0.986 25.850 1.00 86.88 87 SER A C 1
ATOM 728 O O . SER A 1 87 ? -22.332 0.065 25.131 1.00 86.88 87 SER A O 1
ATOM 730 N N . VAL A 1 88 ? -22.383 2.252 25.593 1.00 75.88 88 VAL A N 1
ATOM 731 C CA . VAL A 1 88 ? -21.379 2.613 24.581 1.00 75.88 88 VAL A CA 1
ATOM 732 C C . VAL A 1 88 ? -19.980 2.768 25.177 1.00 75.88 88 VAL A C 1
ATOM 734 O O . VAL A 1 88 ? -19.772 3.321 26.251 1.00 75.88 88 VAL A O 1
ATOM 737 N N . GLN A 1 89 ? -18.973 2.350 24.413 1.00 61.72 89 GLN A N 1
ATOM 738 C CA . GLN A 1 89 ? -17.565 2.392 24.832 1.00 61.72 89 GLN A CA 1
ATOM 739 C C . GLN A 1 89 ? -17.001 3.822 24.911 1.00 61.72 89 GLN A C 1
ATOM 741 O O . GLN A 1 89 ? -16.113 4.102 25.712 1.00 61.72 89 GLN A O 1
ATOM 746 N N . LYS A 1 90 ? -17.512 4.746 24.082 1.00 67.12 90 LYS A N 1
ATOM 747 C CA . LYS A 1 90 ? -17.235 6.189 24.170 1.00 67.12 90 LYS A CA 1
ATOM 748 C C . LYS A 1 90 ? -18.441 6.879 24.791 1.00 67.12 90 LYS A C 1
ATOM 750 O O . LYS A 1 90 ? -19.228 7.504 24.087 1.00 67.12 90 LYS A O 1
ATOM 755 N N . TYR A 1 91 ? -18.584 6.740 26.103 1.00 74.88 91 TYR A N 1
ATOM 756 C CA . TYR A 1 91 ? -19.744 7.263 26.819 1.00 74.88 91 TYR A CA 1
ATOM 757 C C . TYR A 1 91 ? -19.767 8.796 26.886 1.00 74.88 91 TYR A C 1
ATOM 759 O O . TYR A 1 91 ? -20.846 9.358 26.806 1.00 74.88 91 TYR A O 1
ATOM 767 N N . ARG A 1 92 ? -18.619 9.497 26.952 1.00 75.75 92 ARG A N 1
ATOM 768 C CA . ARG A 1 92 ? -18.584 10.969 27.136 1.00 75.75 92 ARG A CA 1
ATOM 769 C C . ARG A 1 92 ? -19.412 11.765 26.108 1.00 75.75 92 ARG A C 1
ATOM 771 O O . ARG A 1 92 ? -20.192 12.604 26.543 1.00 75.75 92 ARG A O 1
ATOM 778 N N . PRO A 1 93 ? -19.317 11.528 24.782 1.00 78.75 93 PRO A N 1
ATOM 779 C CA . PRO A 1 93 ? -20.180 12.208 23.813 1.00 78.75 93 PRO A CA 1
ATOM 780 C C . PRO A 1 93 ? -21.675 11.940 24.018 1.00 78.75 93 PRO A C 1
ATOM 782 O O . PRO A 1 93 ? -22.477 12.857 23.881 1.00 78.75 93 PRO A O 1
ATOM 785 N N . VAL A 1 94 ? -22.041 10.698 24.354 1.00 83.00 94 VAL A N 1
ATOM 786 C CA . VAL A 1 94 ? -23.434 10.311 24.622 1.00 83.00 94 VAL A CA 1
ATOM 787 C C . VAL A 1 94 ? -23.917 10.943 25.925 1.00 83.00 94 VAL A C 1
ATOM 789 O O . VAL A 1 94 ? -24.947 11.597 25.937 1.00 83.00 94 VAL A O 1
ATOM 792 N N . LEU A 1 95 ? -23.130 10.852 26.996 1.00 82.88 95 LEU A N 1
ATOM 793 C CA . LEU A 1 95 ? -23.405 11.471 28.289 1.00 82.88 95 LEU A CA 1
ATOM 794 C C . LEU A 1 95 ? -23.605 12.982 28.160 1.00 82.88 95 LEU A C 1
ATOM 796 O O . LEU A 1 95 ? -24.574 13.512 28.687 1.00 82.88 95 LEU A O 1
ATOM 800 N N . ASN A 1 96 ? -22.712 13.675 27.448 1.00 82.81 96 ASN A N 1
ATOM 801 C CA . ASN A 1 96 ? -22.817 15.119 27.236 1.00 82.81 96 ASN A CA 1
ATOM 802 C C . ASN A 1 96 ? -24.073 15.498 26.450 1.00 82.81 96 ASN A C 1
ATOM 804 O O . ASN A 1 96 ? -24.600 16.585 26.657 1.00 82.81 96 ASN A O 1
ATOM 808 N N . ARG A 1 97 ? -24.535 14.630 25.546 1.00 84.00 97 ARG A N 1
ATOM 809 C CA . ARG A 1 97 ? -25.781 14.835 24.809 1.00 84.00 97 ARG A CA 1
ATOM 810 C C . ARG A 1 97 ? -26.990 14.608 25.705 1.00 84.00 97 ARG A C 1
ATOM 812 O O . ARG A 1 97 ? -27.790 15.516 25.846 1.00 84.00 97 ARG A O 1
ATOM 819 N N . LEU A 1 98 ? -27.062 13.455 26.366 1.00 85.31 98 LEU A N 1
ATOM 820 C CA . LEU A 1 98 ? -28.166 13.102 27.258 1.00 85.31 98 LEU A CA 1
ATOM 821 C C . LEU A 1 98 ? -28.330 14.126 28.392 1.00 85.31 98 LEU A C 1
ATOM 823 O O . LEU A 1 98 ? -29.446 14.498 28.730 1.00 85.31 98 LEU A O 1
ATOM 827 N N . LYS A 1 99 ? -27.226 14.668 28.924 1.00 84.00 99 LYS A N 1
ATOM 828 C CA . LYS A 1 99 ? -27.262 15.758 29.916 1.00 84.00 99 LYS A CA 1
ATOM 829 C C . LYS A 1 99 ? -27.895 17.057 29.402 1.00 84.00 99 LYS A C 1
ATOM 831 O O . LYS A 1 99 ? -28.327 17.854 30.223 1.00 84.00 99 LYS A O 1
ATOM 836 N N . LYS A 1 100 ? -27.922 17.292 28.086 1.00 84.38 100 LYS A N 1
ATOM 837 C CA . LYS A 1 100 ? -28.570 18.462 27.472 1.00 84.38 100 LYS A CA 1
ATOM 838 C C . LYS A 1 100 ? -30.052 18.234 27.161 1.00 84.38 100 LYS A C 1
ATOM 840 O O . LYS A 1 100 ? -30.733 19.196 26.847 1.00 84.38 100 LYS A O 1
ATOM 845 N N . SER A 1 101 ? -30.534 16.994 27.217 1.00 80.38 101 SER A N 1
ATOM 846 C CA . SER A 1 101 ? -31.869 16.607 26.741 1.00 80.38 101 SER A CA 1
ATOM 847 C C . SER A 1 101 ? -32.956 16.622 27.825 1.00 80.38 101 SER A C 1
ATOM 849 O O . SER A 1 101 ? -33.969 15.964 27.636 1.00 80.38 101 SER A O 1
ATOM 851 N N . GLU A 1 102 ? -32.741 17.316 28.954 1.00 83.25 102 GLU A N 1
ATOM 852 C CA . GLU A 1 102 ? -33.708 17.443 30.070 1.00 83.25 102 GLU A CA 1
ATOM 853 C C . GLU A 1 102 ? -34.447 16.127 30.395 1.00 83.25 102 GLU A C 1
ATOM 855 O O . GLU A 1 102 ? -35.673 16.020 30.373 1.00 83.25 102 GLU A O 1
ATOM 860 N N . LEU A 1 103 ? -33.672 15.067 30.629 1.00 86.38 103 LEU A N 1
ATOM 861 C CA . LEU A 1 103 ? -34.206 13.721 30.825 1.00 86.38 103 LEU A CA 1
ATOM 862 C C . LEU A 1 103 ? -34.711 13.520 32.257 1.00 86.38 103 LEU A C 1
ATOM 864 O O . LEU A 1 103 ? -34.023 13.870 33.217 1.00 86.38 103 LEU A O 1
ATOM 868 N N . ASN A 1 104 ? -35.856 12.848 32.399 1.00 87.56 104 ASN A N 1
ATOM 869 C CA . ASN A 1 104 ? -36.418 12.477 33.706 1.00 87.56 104 ASN A CA 1
ATOM 870 C C . ASN A 1 104 ? -35.643 11.329 34.388 1.00 87.56 104 ASN A C 1
ATOM 872 O O . ASN A 1 104 ? -35.704 11.158 35.605 1.00 87.56 104 ASN A O 1
ATOM 876 N N . ALA A 1 105 ? -34.911 10.535 33.604 1.00 89.06 105 ALA A N 1
ATOM 877 C CA . ALA A 1 105 ? -34.179 9.360 34.065 1.00 89.06 105 ALA A CA 1
ATOM 878 C C . ALA A 1 105 ? -32.752 9.697 34.533 1.00 89.06 105 ALA A C 1
ATOM 880 O O . ALA A 1 105 ? -32.047 10.517 33.936 1.00 89.06 105 ALA A O 1
ATOM 881 N N . LYS A 1 106 ? -32.254 8.984 35.552 1.00 90.50 106 LYS A N 1
ATOM 882 C CA . LYS A 1 106 ? -30.858 9.112 36.004 1.00 90.50 106 LYS A CA 1
ATOM 883 C C . LYS A 1 106 ? -29.908 8.428 35.024 1.00 90.50 106 LYS A C 1
ATOM 885 O O . LYS A 1 106 ? -30.023 7.238 34.744 1.00 90.50 106 LYS A O 1
ATOM 890 N N . ILE A 1 107 ? -28.899 9.151 34.553 1.00 88.25 107 ILE A N 1
ATOM 891 C CA . ILE A 1 107 ? -27.902 8.580 33.644 1.00 88.25 107 ILE A CA 1
ATOM 892 C C . ILE A 1 107 ? -26.847 7.821 34.452 1.00 88.25 107 ILE A C 1
ATOM 894 O O . ILE A 1 107 ? -26.242 8.367 35.377 1.00 88.25 107 ILE A O 1
ATOM 898 N N . ILE A 1 108 ? -26.596 6.567 34.085 1.00 85.69 108 ILE A N 1
ATOM 899 C CA . ILE A 1 108 ? -25.556 5.730 34.680 1.00 85.69 108 ILE A CA 1
ATOM 900 C C . ILE A 1 108 ? -24.690 5.106 33.586 1.00 85.69 108 ILE A C 1
ATOM 902 O O . ILE A 1 108 ? -25.142 4.801 32.485 1.00 85.69 108 ILE A O 1
ATOM 906 N N . SER A 1 109 ? -23.409 4.936 33.881 1.00 80.81 109 SER A N 1
ATOM 907 C CA . SER A 1 109 ? -22.455 4.284 32.988 1.00 80.81 109 SER A CA 1
ATOM 908 C C . SER A 1 109 ? -21.410 3.542 33.813 1.00 80.81 109 SER A C 1
ATOM 910 O O . SER A 1 109 ? -21.278 3.772 35.016 1.00 80.81 109 SER A O 1
ATOM 912 N N . LEU A 1 110 ? -20.651 2.666 33.166 1.00 74.44 110 LEU A N 1
ATOM 913 C CA . LEU A 1 110 ? -19.441 2.076 33.736 1.00 74.44 110 LEU A CA 1
ATOM 914 C C . LEU A 1 110 ? -18.326 3.157 33.759 1.00 74.44 110 LEU A C 1
ATOM 916 O O . LEU A 1 110 ? -17.570 3.285 32.802 1.00 74.44 110 LEU A O 1
ATOM 920 N N . GLU A 1 111 ? -18.254 4.000 34.797 1.00 62.50 111 GLU A N 1
ATOM 921 C CA . GLU A 1 111 ? -17.215 5.050 34.959 1.00 62.50 111 GLU A CA 1
ATOM 922 C C . GLU A 1 111 ? -15.790 4.482 35.203 1.00 62.50 111 GLU A C 1
ATOM 924 O O . GLU A 1 111 ? -15.613 3.313 35.565 1.00 62.50 111 GLU A O 1
ATOM 929 N N . ASN A 1 112 ? -14.725 5.299 35.265 1.00 48.66 112 ASN A N 1
ATOM 930 C CA . ASN A 1 112 ? -14.022 6.047 34.211 1.00 48.66 112 ASN A CA 1
ATOM 931 C C . ASN A 1 112 ? -12.952 5.066 33.706 1.00 48.66 112 ASN A C 1
ATOM 933 O O . ASN A 1 112 ? -12.226 4.530 34.539 1.00 48.66 112 ASN A O 1
ATOM 937 N N . ASP A 1 113 ? -12.863 4.829 32.398 1.00 48.75 113 ASP A N 1
ATOM 938 C CA . ASP A 1 113 ? -12.055 3.767 31.796 1.00 48.75 113 ASP A CA 1
ATOM 939 C C . ASP A 1 113 ? -12.358 2.383 32.400 1.00 48.75 113 ASP A C 1
ATOM 941 O O . ASP A 1 113 ? -11.872 1.986 33.461 1.00 48.75 113 ASP A O 1
ATOM 945 N N . LEU A 1 114 ? -13.110 1.571 31.646 1.00 49.03 114 LEU A N 1
ATOM 946 C CA . LEU A 1 114 ? -12.805 0.142 31.611 1.00 49.03 114 LEU A CA 1
ATOM 947 C C . LEU A 1 114 ? -11.279 0.074 31.560 1.00 49.03 114 LEU A C 1
ATOM 949 O O . LEU A 1 114 ? -10.683 0.679 30.655 1.00 49.03 114 LEU A O 1
ATOM 953 N N . ASN A 1 115 ? -10.653 -0.541 32.562 1.00 46.91 115 ASN A N 1
ATOM 954 C CA . ASN A 1 115 ? -9.199 -0.593 32.689 1.00 46.91 115 ASN A CA 1
ATOM 955 C C . ASN A 1 115 ? -8.663 -1.610 31.676 1.00 46.91 115 ASN A C 1
ATOM 957 O O . ASN A 1 115 ? -7.904 -2.507 31.991 1.00 46.91 115 ASN A O 1
ATOM 961 N N . LEU A 1 116 ? -9.125 -1.471 30.433 1.00 47.41 116 LEU A N 1
ATOM 962 C CA . LEU A 1 116 ? -8.760 -2.244 29.284 1.00 47.41 116 LEU A CA 1
ATOM 963 C C . LEU A 1 116 ? -7.238 -2.195 29.224 1.00 47.41 116 LEU A C 1
ATOM 965 O O . LEU A 1 116 ? -6.664 -1.097 29.183 1.00 47.41 116 LEU A O 1
ATOM 969 N N . PRO A 1 117 ? -6.577 -3.350 29.168 1.00 47.59 117 PRO A N 1
ATOM 970 C CA . PRO A 1 117 ? -5.168 -3.411 28.856 1.00 47.59 117 PRO A CA 1
ATOM 971 C C . PRO A 1 117 ? -4.869 -2.560 27.617 1.00 47.59 117 PRO A C 1
ATOM 973 O O . PRO A 1 117 ? -5.693 -2.466 26.702 1.00 47.59 117 PRO A O 1
ATOM 976 N N . ALA A 1 118 ? -3.694 -1.931 27.541 1.00 48.38 118 ALA A N 1
ATOM 977 C CA . ALA A 1 118 ? -3.341 -1.039 26.427 1.00 48.38 118 ALA A CA 1
ATOM 978 C C . ALA A 1 118 ? -3.539 -1.692 25.037 1.00 48.38 118 ALA A C 1
ATOM 980 O O . ALA A 1 118 ? -3.842 -1.011 24.051 1.00 48.38 118 ALA A O 1
ATOM 981 N N . TRP A 1 119 ? -3.413 -3.020 24.961 1.00 54.09 119 TRP A N 1
ATOM 982 C CA . TRP A 1 119 ? -3.694 -3.814 23.766 1.00 54.09 119 TRP A CA 1
ATOM 983 C C . TRP A 1 119 ? -5.197 -3.883 23.437 1.00 54.09 119 TRP A C 1
ATOM 985 O O . TRP A 1 119 ? -5.586 -3.697 22.285 1.00 54.09 119 TRP A O 1
ATOM 995 N N . LEU A 1 120 ? -6.063 -4.035 24.439 1.00 42.47 120 LEU A N 1
ATOM 996 C CA . LEU A 1 120 ? -7.512 -4.062 24.274 1.00 42.47 120 LEU A CA 1
ATOM 997 C C . LEU A 1 120 ? -8.068 -2.649 24.022 1.00 42.47 120 LEU A C 1
ATOM 999 O O . LEU A 1 120 ? -8.948 -2.479 23.179 1.00 42.47 120 LEU A O 1
ATOM 1003 N N . LYS A 1 121 ? -7.451 -1.605 24.607 1.00 44.44 121 LYS A N 1
ATOM 1004 C CA . LYS A 1 121 ? -7.675 -0.195 24.229 1.00 44.44 121 LYS A CA 1
ATOM 1005 C C . LYS A 1 121 ? -7.417 0.043 22.732 1.00 44.44 121 LYS A C 1
ATOM 1007 O O . LYS A 1 121 ? -8.169 0.785 22.106 1.00 44.44 121 LYS A O 1
ATOM 1012 N N . ARG A 1 122 ? -6.416 -0.605 22.114 1.00 47.94 122 ARG A N 1
ATOM 1013 C CA . ARG A 1 122 ? -6.150 -0.493 20.658 1.00 47.94 122 ARG A CA 1
ATOM 1014 C C . ARG A 1 122 ? -7.260 -1.111 19.806 1.00 47.94 122 ARG A C 1
ATOM 1016 O O . ARG A 1 122 ? -7.660 -0.493 18.820 1.00 47.94 122 ARG A O 1
ATOM 1023 N N . ILE A 1 123 ? -7.768 -2.275 20.213 1.00 43.22 123 ILE A N 1
ATOM 1024 C CA . ILE A 1 123 ? -8.821 -3.029 19.511 1.00 43.22 123 ILE A CA 1
ATOM 1025 C C . ILE A 1 123 ? -10.192 -2.351 19.669 1.00 43.22 123 ILE A C 1
ATOM 1027 O O . ILE A 1 123 ? -10.957 -2.249 18.710 1.00 43.22 123 ILE A O 1
ATOM 1031 N N . ILE A 1 124 ? -10.496 -1.862 20.875 1.00 37.53 124 ILE A N 1
ATOM 1032 C CA . ILE A 1 124 ? -11.811 -1.339 21.264 1.00 37.53 124 ILE A CA 1
ATOM 1033 C C . ILE A 1 124 ? -11.942 0.164 20.973 1.00 37.53 124 ILE A C 1
ATOM 1035 O O . ILE A 1 124 ? -12.919 0.584 20.355 1.00 37.53 124 ILE A O 1
ATOM 1039 N N . TYR A 1 125 ? -10.943 0.993 21.308 1.00 41.09 125 TYR A N 1
ATOM 1040 C CA . TYR A 1 125 ? -11.005 2.444 21.060 1.00 41.09 125 TYR A CA 1
ATOM 1041 C C . TYR A 1 125 ? -10.679 2.853 19.624 1.00 41.09 125 TYR A C 1
ATOM 1043 O O . TYR A 1 125 ? -10.577 4.050 19.336 1.00 41.09 125 TYR A O 1
ATOM 1051 N N . LYS A 1 126 ? -10.587 1.890 18.696 1.00 46.16 126 LYS A N 1
ATOM 1052 C CA . LYS A 1 126 ? -10.308 2.165 17.288 1.00 46.16 126 LYS A CA 1
ATOM 1053 C C . LYS A 1 126 ? -9.003 2.974 17.152 1.00 46.16 126 LYS A C 1
ATOM 1055 O O . LYS A 1 126 ? -8.994 4.031 16.516 1.00 46.16 126 LYS A O 1
ATOM 1060 N N . LYS A 1 127 ? -7.854 2.427 17.587 1.00 52.03 127 LYS A N 1
ATOM 1061 C CA . LYS A 1 127 ? -6.667 2.610 16.727 1.00 52.03 127 LYS A CA 1
ATOM 1062 C C . LYS A 1 127 ? -6.911 1.720 15.521 1.00 52.03 127 LYS A C 1
ATOM 1064 O O . LYS A 1 127 ? -6.415 0.614 15.417 1.00 52.03 127 LYS A O 1
ATOM 1069 N N . THR A 1 128 ? -7.772 2.216 14.642 1.00 67.19 128 THR A N 1
ATOM 1070 C CA . THR A 1 128 ? -8.070 1.561 13.374 1.00 67.19 128 THR A CA 1
ATOM 1071 C C . THR A 1 128 ? -6.810 1.420 12.522 1.00 67.19 128 THR A C 1
ATOM 1073 O O . THR A 1 128 ? -6.768 0.598 11.623 1.00 67.19 128 THR A O 1
ATOM 1076 N N . ASN A 1 129 ? -5.784 2.215 12.825 1.00 83.75 129 ASN A N 1
ATOM 1077 C CA . ASN A 1 129 ? -4.489 2.145 12.189 1.00 83.75 129 ASN A CA 1
ATOM 1078 C C . ASN A 1 129 ? -3.537 1.316 13.039 1.00 83.75 129 ASN A C 1
ATOM 1080 O O . ASN A 1 129 ? -3.286 1.645 14.204 1.00 83.75 129 ASN A O 1
ATOM 1084 N N . THR A 1 130 ? -2.979 0.289 12.423 1.00 86.00 130 THR A N 1
ATOM 1085 C CA . THR A 1 130 ? -1.990 -0.595 13.018 1.00 86.00 130 THR A CA 1
ATOM 1086 C C . THR A 1 130 ? -0.683 -0.414 12.266 1.00 86.00 130 THR A C 1
ATOM 1088 O O . THR A 1 130 ? -0.653 -0.558 11.050 1.00 86.00 130 THR A O 1
ATOM 1091 N N . PHE A 1 131 ? 0.393 -0.103 12.986 1.00 91.69 131 PHE A N 1
ATOM 1092 C CA . PHE A 1 131 ? 1.752 -0.223 12.474 1.00 91.69 131 PHE A CA 1
ATOM 1093 C C . PHE A 1 131 ? 2.465 -1.330 13.254 1.00 91.69 131 PHE A C 1
ATOM 1095 O O . PHE A 1 131 ? 2.567 -1.262 14.482 1.00 91.69 131 PHE A O 1
ATOM 1102 N N . VAL A 1 132 ? 2.909 -2.360 12.542 1.00 90.88 132 VAL A N 1
ATOM 1103 C CA . VAL A 1 132 ? 3.641 -3.514 13.058 1.00 90.88 132 VAL A CA 1
ATOM 1104 C C . VAL A 1 132 ? 5.036 -3.517 12.454 1.00 90.88 132 VAL A C 1
ATOM 1106 O O . VAL A 1 132 ? 5.208 -3.341 11.252 1.00 90.88 132 VAL A O 1
ATOM 1109 N N . TYR A 1 133 ? 6.026 -3.751 13.295 1.00 93.06 133 TYR A N 1
ATOM 1110 C CA . TYR A 1 133 ? 7.362 -4.126 12.878 1.00 93.06 133 TYR A CA 1
ATOM 1111 C C . TYR A 1 133 ? 7.629 -5.545 13.340 1.00 93.06 133 TYR A C 1
ATOM 1113 O O . TYR A 1 133 ? 7.475 -5.849 14.525 1.00 93.06 133 TYR A O 1
ATOM 1121 N N . VAL A 1 134 ? 7.959 -6.415 12.400 1.00 91.12 134 VAL A N 1
ATOM 1122 C 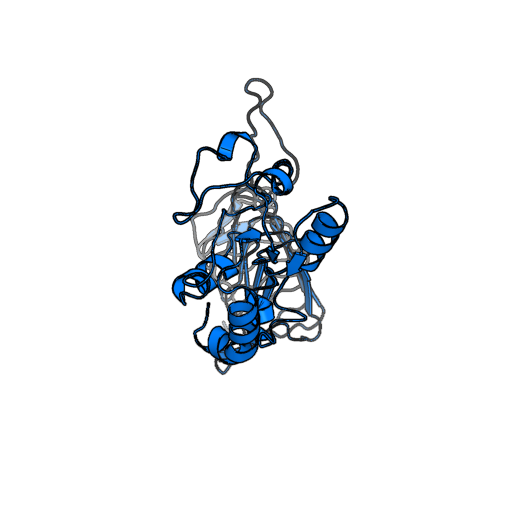CA . VAL A 1 134 ? 8.241 -7.823 12.657 1.00 91.12 134 VAL A CA 1
ATOM 1123 C C . VAL A 1 134 ? 9.752 -7.968 12.724 1.00 91.12 134 VAL A C 1
ATOM 1125 O O . VAL A 1 134 ? 10.430 -7.674 11.747 1.00 91.12 134 VAL A O 1
ATOM 1128 N N . LYS A 1 135 ? 10.276 -8.353 13.886 1.00 92.06 135 LYS A N 1
ATOM 1129 C CA . LYS A 1 135 ? 11.707 -8.598 14.076 1.00 92.06 135 LYS A CA 1
ATOM 1130 C C . LYS A 1 135 ? 12.153 -9.877 13.372 1.00 92.06 135 LYS A C 1
ATOM 1132 O O . LYS A 1 135 ? 11.319 -10.740 13.100 1.00 92.06 135 LYS A O 1
ATOM 1137 N N . SER A 1 136 ? 13.461 -10.040 13.173 1.00 92.75 136 SER A N 1
ATOM 1138 C CA . SER A 1 136 ? 14.030 -11.238 12.530 1.00 92.75 136 SER A CA 1
ATOM 1139 C C . SER A 1 136 ? 13.706 -12.542 13.274 1.00 92.75 136 SER A C 1
ATOM 1141 O O . SER A 1 136 ? 13.644 -13.602 12.666 1.00 92.75 136 SER A O 1
ATOM 1143 N N . ASP A 1 137 ? 13.461 -12.469 14.587 1.00 90.50 137 ASP A N 1
ATOM 1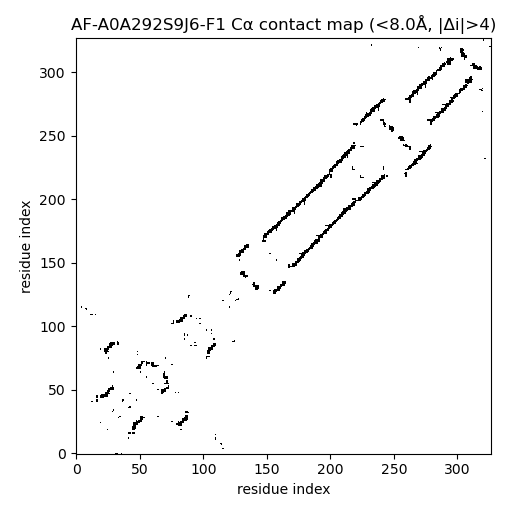144 C CA . ASP A 1 137 ? 13.032 -13.598 15.428 1.00 90.50 137 ASP A CA 1
ATOM 1145 C C . ASP A 1 137 ? 11.505 -13.839 15.414 1.00 90.50 137 ASP A C 1
ATOM 1147 O O . ASP A 1 137 ? 10.979 -14.623 16.202 1.00 90.50 137 ASP A O 1
ATOM 1151 N N . GLY A 1 138 ? 10.769 -13.135 14.549 1.00 83.00 138 GLY A N 1
ATOM 1152 C CA . GLY A 1 138 ? 9.317 -13.235 14.398 1.00 83.00 138 GLY A CA 1
ATOM 1153 C C . GLY A 1 138 ? 8.505 -12.424 15.413 1.00 83.00 138 GLY A C 1
ATOM 1154 O O . GLY A 1 138 ? 7.280 -12.308 15.267 1.00 83.00 138 GLY A O 1
ATOM 1155 N N . ARG A 1 139 ? 9.134 -11.810 16.427 1.00 88.25 139 ARG A N 1
ATOM 1156 C CA . ARG A 1 139 ? 8.404 -10.988 17.403 1.00 88.25 139 ARG A CA 1
ATOM 1157 C C . ARG A 1 139 ? 7.816 -9.744 16.749 1.00 88.25 139 ARG A C 1
ATOM 1159 O O . ARG A 1 139 ? 8.477 -9.025 16.003 1.00 88.25 139 ARG A O 1
ATOM 1166 N N . LYS A 1 140 ? 6.570 -9.429 17.110 1.00 85.38 140 LYS A N 1
ATOM 1167 C CA . LYS A 1 140 ? 5.848 -8.250 16.616 1.00 85.38 140 LYS A CA 1
ATOM 1168 C C . LYS A 1 140 ? 5.954 -7.090 17.599 1.00 85.38 140 LYS A C 1
ATOM 1170 O O . LYS A 1 140 ? 5.481 -7.174 18.731 1.00 85.38 140 LYS A O 1
ATOM 1175 N N . VAL A 1 141 ? 6.518 -5.978 17.141 1.00 83.44 141 VAL A N 1
ATOM 1176 C CA . VAL A 1 141 ? 6.582 -4.708 17.870 1.00 83.44 141 VAL A CA 1
ATOM 1177 C C . VAL A 1 141 ? 5.596 -3.736 17.241 1.00 83.44 141 VAL A C 1
ATOM 1179 O O . VAL A 1 141 ? 5.647 -3.459 16.047 1.00 83.44 141 VAL A O 1
ATOM 1182 N N . PHE A 1 142 ? 4.685 -3.187 18.037 1.00 84.44 142 PHE A N 1
ATOM 1183 C CA . PHE A 1 142 ? 3.623 -2.335 17.511 1.00 84.44 142 PHE A CA 1
ATOM 1184 C C . PHE A 1 142 ? 3.905 -0.848 17.735 1.00 84.44 142 PHE A C 1
ATOM 1186 O O . PHE A 1 142 ? 4.023 -0.406 18.878 1.00 84.44 142 PHE A O 1
ATOM 1193 N N . ASN A 1 143 ? 3.831 -0.050 16.669 1.00 85.12 143 ASN A N 1
ATOM 1194 C CA . ASN A 1 143 ? 4.191 1.372 16.617 1.00 85.12 143 ASN A CA 1
ATOM 1195 C C . ASN A 1 143 ? 5.616 1.666 17.136 1.00 85.12 143 ASN A C 1
ATOM 1197 O O . ASN A 1 143 ? 5.769 2.533 18.004 1.00 85.12 143 ASN A O 1
ATOM 1201 N N . PRO A 1 144 ? 6.655 0.959 16.659 1.00 88.56 144 PRO A N 1
ATOM 1202 C CA . PRO A 1 144 ? 8.020 1.283 17.051 1.00 88.56 144 PRO A CA 1
ATOM 1203 C C . PRO A 1 144 ? 8.447 2.649 16.514 1.00 88.56 144 PRO A C 1
ATOM 1205 O O . PRO A 1 144 ? 7.896 3.172 15.541 1.00 88.56 144 PRO A O 1
ATOM 1208 N N . LYS A 1 145 ? 9.505 3.189 17.114 1.00 91.00 145 LYS A N 1
ATOM 1209 C CA . LYS A 1 145 ? 10.315 4.234 16.491 1.00 91.00 145 LYS A CA 1
ATOM 1210 C C . LYS A 1 145 ? 11.445 3.549 15.729 1.00 91.00 145 LYS A C 1
ATOM 1212 O O . LYS A 1 145 ? 12.225 2.824 16.336 1.00 91.00 145 LYS A O 1
ATOM 1217 N N . ILE A 1 146 ? 11.516 3.774 14.423 1.00 93.25 146 ILE A N 1
ATOM 1218 C CA . ILE A 1 146 ? 12.586 3.270 13.557 1.00 93.25 146 ILE A CA 1
ATOM 1219 C C . ILE A 1 146 ? 13.304 4.489 12.985 1.00 93.25 146 ILE A C 1
ATOM 1221 O O . ILE A 1 146 ? 12.651 5.450 12.568 1.00 93.25 146 ILE A O 1
ATOM 1225 N N . LYS A 1 147 ? 14.641 4.479 13.009 1.00 94.69 147 LYS A N 1
ATOM 1226 C CA . LYS A 1 147 ? 15.460 5.574 12.473 1.00 94.69 147 LYS A CA 1
ATOM 1227 C C . LYS A 1 147 ? 15.086 5.820 11.008 1.00 94.69 147 LYS A C 1
ATOM 1229 O O . LYS A 1 147 ? 14.853 4.871 10.267 1.00 94.69 147 LYS A O 1
ATOM 1234 N N . ASN A 1 148 ? 14.998 7.090 10.613 1.00 97.19 148 ASN A N 1
ATOM 1235 C CA . ASN A 1 148 ? 14.681 7.531 9.249 1.00 97.19 148 ASN A CA 1
ATOM 1236 C C . ASN A 1 148 ? 13.297 7.119 8.703 1.00 97.19 148 ASN A C 1
ATOM 1238 O O . ASN A 1 148 ? 12.946 7.511 7.591 1.00 97.19 148 ASN A O 1
ATOM 1242 N N . LEU A 1 149 ? 12.468 6.409 9.477 1.00 97.69 149 LEU A N 1
ATOM 1243 C CA . LEU A 1 149 ? 11.102 6.054 9.103 1.00 97.69 149 LEU A CA 1
ATOM 1244 C C . LEU A 1 149 ? 10.089 7.030 9.703 1.00 97.69 149 LEU A C 1
ATOM 1246 O O . LEU A 1 149 ? 10.047 7.261 10.913 1.00 97.69 149 LEU A O 1
ATOM 1250 N N . LYS A 1 150 ? 9.173 7.517 8.867 1.00 98.06 150 LYS A N 1
ATOM 1251 C CA . LYS A 1 150 ? 8.002 8.281 9.295 1.00 98.06 150 LYS A CA 1
ATOM 1252 C C . LYS A 1 150 ? 6.731 7.702 8.689 1.00 98.06 150 LYS A C 1
ATOM 1254 O O . LYS A 1 150 ? 6.493 7.840 7.494 1.00 98.06 150 LYS A O 1
ATOM 1259 N N . VAL A 1 151 ? 5.881 7.134 9.541 1.00 97.12 151 VAL A N 1
ATOM 1260 C CA . VAL A 1 151 ? 4.540 6.662 9.170 1.00 97.12 151 VAL A CA 1
ATOM 1261 C C . VAL A 1 151 ? 3.498 7.667 9.661 1.00 97.12 151 VAL A C 1
ATOM 1263 O O . VAL A 1 151 ? 3.436 7.977 10.853 1.00 97.12 151 VAL A O 1
ATOM 1266 N N . LYS A 1 152 ? 2.676 8.192 8.751 1.00 96.06 152 LYS A N 1
ATOM 1267 C CA . LYS A 1 152 ? 1.549 9.080 9.048 1.00 96.06 152 LYS A CA 1
ATOM 1268 C C . LYS A 1 152 ? 0.234 8.440 8.630 1.00 96.06 152 LYS A C 1
ATOM 1270 O O . LYS A 1 152 ? 0.044 8.063 7.478 1.00 96.06 152 LYS A O 1
ATOM 1275 N N . PHE A 1 153 ? -0.708 8.421 9.560 1.00 91.00 153 PHE A N 1
ATOM 1276 C CA . PHE A 1 153 ? -2.077 8.020 9.289 1.00 91.00 153 PHE A CA 1
ATOM 1277 C C . PHE A 1 153 ? -2.984 9.248 9.304 1.00 91.00 153 PHE A C 1
ATOM 1279 O O . PHE A 1 153 ? -3.111 9.904 10.335 1.00 91.00 153 PHE A O 1
ATOM 1286 N N . TYR A 1 154 ? -3.605 9.544 8.166 1.00 87.31 154 TYR A N 1
ATOM 1287 C CA . TYR A 1 154 ? -4.557 10.643 7.998 1.00 87.31 154 TYR A CA 1
ATOM 1288 C C . TYR A 1 154 ? -6.007 10.183 8.179 1.00 87.31 154 TYR A C 1
ATOM 1290 O O . TYR A 1 154 ? -6.852 10.954 8.625 1.00 87.31 154 TYR A O 1
ATOM 1298 N N . GLY A 1 155 ? -6.298 8.923 7.855 1.00 81.69 155 GLY A N 1
ATOM 1299 C CA . GLY A 1 155 ? -7.620 8.322 8.004 1.00 81.69 155 GLY A CA 1
ATOM 1300 C C . GLY A 1 155 ? -7.621 7.125 8.950 1.00 81.69 155 GLY A C 1
ATOM 1301 O O . GLY A 1 155 ? -6.881 7.089 9.936 1.00 81.69 155 GLY A O 1
ATOM 1302 N N . LYS A 1 156 ? -8.510 6.164 8.691 1.00 82.81 156 LYS A N 1
ATOM 1303 C CA . LYS A 1 156 ? -8.818 5.046 9.594 1.00 82.81 156 LYS A CA 1
ATOM 1304 C C . LYS A 1 156 ? -8.718 3.696 8.884 1.00 82.81 156 LYS A C 1
ATOM 1306 O O . LYS A 1 156 ? -8.936 3.604 7.691 1.00 82.81 156 LYS A O 1
ATOM 1311 N N . ASN A 1 157 ? -8.534 2.629 9.643 1.00 84.38 157 ASN A N 1
ATOM 1312 C CA . ASN A 1 157 ? -8.536 1.221 9.214 1.00 84.38 157 ASN A CA 1
ATOM 1313 C C . ASN A 1 157 ? -7.310 0.858 8.370 1.00 84.38 157 ASN A C 1
ATOM 1315 O O . ASN A 1 157 ? -7.417 0.063 7.444 1.00 84.38 157 ASN A O 1
ATOM 1319 N N . ASN A 1 158 ? -6.163 1.469 8.662 1.00 89.62 158 ASN A N 1
ATOM 1320 C CA . ASN A 1 158 ? -4.925 1.180 7.952 1.00 89.62 158 ASN A CA 1
ATOM 1321 C C . ASN A 1 158 ? -4.115 0.075 8.634 1.00 89.62 158 ASN A C 1
ATOM 1323 O O . ASN A 1 158 ? -4.106 -0.056 9.858 1.00 89.62 158 ASN A O 1
ATOM 1327 N N . TYR A 1 159 ? -3.353 -0.663 7.846 1.00 92.00 159 TYR A N 1
ATOM 1328 C CA . TYR A 1 159 ? -2.424 -1.678 8.309 1.00 92.00 159 TYR A CA 1
ATOM 1329 C C . TYR A 1 159 ? -1.078 -1.476 7.621 1.00 92.00 159 TYR A C 1
ATOM 1331 O O . TYR A 1 159 ? -0.994 -1.553 6.402 1.00 92.00 159 TYR A O 1
ATOM 1339 N N . VAL A 1 160 ? -0.035 -1.203 8.396 1.00 97.06 160 VAL A N 1
ATOM 1340 C CA . VAL A 1 160 ? 1.349 -1.104 7.925 1.00 97.06 160 VAL A CA 1
ATOM 1341 C C . VAL A 1 160 ? 2.151 -2.178 8.643 1.00 97.06 160 VAL A C 1
ATOM 1343 O O . VAL A 1 160 ? 2.165 -2.207 9.871 1.00 97.06 160 VAL A O 1
ATOM 1346 N N . GLU A 1 161 ? 2.819 -3.046 7.898 1.00 96.56 161 GLU A N 1
ATOM 1347 C CA . GLU A 1 161 ? 3.688 -4.095 8.425 1.00 96.56 161 GLU A CA 1
ATOM 1348 C C . GLU A 1 161 ? 5.045 -4.037 7.723 1.00 96.56 161 GLU A C 1
ATOM 1350 O O . GLU A 1 161 ? 5.111 -4.067 6.496 1.00 96.56 161 GLU A O 1
ATOM 1355 N N . ILE A 1 162 ? 6.123 -3.925 8.499 1.00 97.88 162 ILE A N 1
ATOM 1356 C CA . ILE A 1 162 ? 7.498 -3.862 7.989 1.00 97.88 162 ILE A CA 1
ATOM 1357 C C . ILE A 1 162 ? 8.321 -4.959 8.667 1.00 97.88 162 ILE A C 1
ATOM 1359 O O . ILE A 1 162 ? 8.269 -5.083 9.890 1.00 97.88 162 ILE A O 1
ATOM 1363 N N . HIS A 1 163 ? 9.050 -5.756 7.888 1.00 97.25 163 HIS A N 1
ATOM 1364 C CA . HIS A 1 163 ? 9.852 -6.878 8.385 1.00 97.25 163 HIS A CA 1
ATOM 1365 C C . HIS A 1 163 ? 11.332 -6.512 8.455 1.00 97.25 163 HIS A C 1
ATOM 1367 O O . HIS A 1 163 ? 11.876 -5.895 7.543 1.00 97.25 163 HIS A O 1
ATOM 1373 N N . GLU A 1 164 ? 11.969 -6.899 9.551 1.00 94.56 164 GLU A N 1
ATOM 1374 C CA . GLU A 1 164 ? 13.407 -6.815 9.758 1.00 94.56 164 GLU A CA 1
ATOM 1375 C C . GLU A 1 164 ? 14.127 -7.938 8.989 1.00 94.56 164 GLU A C 1
ATOM 1377 O O . GLU A 1 164 ? 13.659 -9.075 9.016 1.00 94.56 164 GLU A O 1
ATOM 1382 N N . PRO A 1 165 ? 15.275 -7.660 8.348 1.00 93.50 165 PRO A N 1
ATOM 1383 C CA . PRO A 1 165 ? 15.969 -6.375 8.323 1.00 93.50 165 PRO A CA 1
ATOM 1384 C C . PRO A 1 165 ? 15.327 -5.335 7.401 1.00 93.50 165 PRO A C 1
ATOM 1386 O O . PRO A 1 165 ? 14.918 -5.637 6.286 1.00 93.50 165 PRO A O 1
ATOM 1389 N N . VAL A 1 166 ? 15.306 -4.078 7.852 1.00 88.94 166 VAL A N 1
ATOM 1390 C CA . VAL A 1 166 ? 15.008 -2.915 7.008 1.00 88.94 166 VAL A CA 1
ATOM 1391 C C . VAL A 1 166 ? 16.011 -1.802 7.304 1.00 88.94 166 VAL A C 1
ATOM 1393 O O . VAL A 1 166 ? 15.891 -1.065 8.283 1.00 88.94 166 VAL A O 1
ATOM 1396 N N . ALA A 1 167 ? 17.058 -1.694 6.489 1.00 89.56 167 ALA A N 1
ATOM 1397 C CA . ALA A 1 167 ? 18.053 -0.641 6.676 1.00 89.56 167 ALA A CA 1
ATOM 1398 C C . ALA A 1 167 ? 17.664 0.581 5.839 1.00 89.56 167 ALA A C 1
ATOM 1400 O O . ALA A 1 167 ? 17.639 0.521 4.609 1.00 89.56 167 ALA A O 1
ATOM 1401 N N . ILE A 1 168 ? 17.334 1.676 6.530 1.00 95.69 168 ILE A N 1
ATOM 1402 C CA . ILE A 1 168 ? 16.882 2.935 5.930 1.00 95.69 168 ILE A CA 1
ATOM 1403 C C . ILE A 1 168 ? 17.993 3.971 6.091 1.00 95.69 168 ILE A C 1
ATOM 1405 O O . ILE A 1 168 ? 18.142 4.542 7.177 1.00 95.69 168 ILE A O 1
ATOM 1409 N N . SER A 1 169 ? 18.793 4.213 5.051 1.00 95.62 169 SER A N 1
ATOM 1410 C CA . SER A 1 169 ? 19.971 5.085 5.189 1.00 95.62 169 SER A CA 1
ATOM 1411 C C . SER A 1 169 ? 19.626 6.578 5.193 1.00 95.62 169 SER A C 1
ATOM 1413 O O . SER A 1 169 ? 20.206 7.304 6.000 1.00 95.62 169 SER A O 1
ATOM 1415 N N . GLU A 1 170 ? 18.632 7.029 4.415 1.00 96.88 170 GLU A N 1
ATOM 1416 C CA . GLU A 1 170 ? 18.211 8.442 4.392 1.00 96.88 170 GLU A CA 1
ATOM 1417 C C . GLU A 1 170 ? 16.790 8.648 4.911 1.00 96.88 170 GLU A C 1
ATOM 1419 O O . GLU A 1 170 ? 16.600 9.260 5.965 1.00 96.88 170 GLU A O 1
ATOM 1424 N N . LYS A 1 171 ? 15.767 8.165 4.192 1.00 97.31 171 LYS A N 1
ATOM 1425 C CA . LYS A 1 171 ? 14.372 8.455 4.553 1.00 97.31 171 LYS A CA 1
ATOM 1426 C C . LYS A 1 171 ? 13.379 7.452 3.988 1.00 97.31 171 LYS A C 1
ATOM 1428 O O . LYS A 1 171 ? 13.276 7.258 2.787 1.00 97.31 171 LYS A O 1
ATOM 1433 N N . MET A 1 172 ? 12.515 6.938 4.852 1.00 98.25 172 MET A N 1
ATOM 1434 C CA . MET A 1 172 ? 11.286 6.274 4.442 1.00 98.25 172 MET A CA 1
ATOM 1435 C C . MET A 1 172 ? 10.087 7.064 4.959 1.00 98.25 172 MET A C 1
ATOM 1437 O O . MET A 1 172 ? 9.950 7.308 6.159 1.00 98.25 172 MET A O 1
ATOM 1441 N N . TYR A 1 173 ? 9.201 7.473 4.059 1.00 98.56 173 TYR A N 1
ATOM 1442 C CA . TYR A 1 173 ? 7.962 8.160 4.403 1.00 98.56 173 TYR A CA 1
ATOM 1443 C C . TYR A 1 173 ? 6.767 7.357 3.916 1.00 98.56 173 TYR A C 1
ATOM 1445 O O . TYR A 1 173 ? 6.668 7.041 2.739 1.00 98.56 173 TYR A O 1
ATOM 1453 N N . ILE A 1 174 ? 5.831 7.068 4.811 1.00 98.62 174 ILE A N 1
ATOM 1454 C CA . ILE A 1 174 ? 4.596 6.364 4.483 1.00 98.62 174 ILE A CA 1
ATOM 1455 C C . ILE A 1 174 ? 3.431 7.220 4.959 1.00 98.62 174 ILE A C 1
ATOM 1457 O O . ILE A 1 174 ? 3.327 7.543 6.142 1.00 98.62 174 ILE A O 1
ATOM 1461 N N . SER A 1 175 ? 2.536 7.577 4.044 1.00 97.25 175 SER A N 1
ATOM 1462 C CA . SER A 1 175 ? 1.259 8.212 4.363 1.00 97.25 175 SER A CA 1
ATOM 1463 C C . SER A 1 175 ? 0.099 7.337 3.931 1.00 97.25 175 SER A C 1
ATOM 1465 O O . SER A 1 175 ? 0.079 6.850 2.805 1.00 97.25 175 SER A O 1
ATOM 1467 N N . CYS A 1 176 ? -0.863 7.152 4.828 1.00 93.44 176 CYS A N 1
ATOM 1468 C CA . CYS A 1 176 ? -2.073 6.379 4.573 1.00 93.44 176 CYS A CA 1
ATOM 1469 C C . CYS A 1 176 ? -3.309 7.224 4.877 1.00 93.44 176 CYS A C 1
ATOM 1471 O O . CYS A 1 176 ? -3.392 7.825 5.956 1.00 93.44 176 CYS A O 1
ATOM 1473 N N . TYR A 1 177 ? -4.283 7.228 3.969 1.00 91.62 177 TYR A N 1
ATOM 1474 C CA . TYR A 1 177 ? -5.621 7.747 4.247 1.00 91.62 177 TYR A CA 1
ATOM 1475 C C . TYR A 1 177 ? -6.450 6.711 5.011 1.00 91.62 177 TYR A C 1
ATOM 1477 O O . TYR A 1 177 ? -6.167 6.521 6.188 1.00 91.62 177 TYR A O 1
ATOM 1485 N N . SER A 1 178 ? -7.476 6.079 4.438 1.00 87.44 178 SER A N 1
ATOM 1486 C CA . SER A 1 178 ? -8.287 5.070 5.138 1.00 87.44 178 SER A CA 1
ATOM 1487 C C . SER A 1 178 ? -8.299 3.729 4.417 1.00 87.44 178 SER A C 1
ATOM 1489 O O . SER A 1 178 ? -8.383 3.708 3.200 1.00 87.44 178 SER A O 1
ATOM 1491 N N . GLY A 1 179 ? -8.309 2.612 5.144 1.00 86.44 179 GLY A N 1
ATOM 1492 C CA . GLY A 1 179 ? -8.421 1.273 4.553 1.00 86.44 179 GLY A CA 1
ATOM 1493 C C . GLY A 1 179 ? -7.177 0.818 3.784 1.00 86.44 179 GLY A C 1
ATOM 1494 O O . GLY A 1 179 ? -7.284 -0.054 2.928 1.00 86.44 179 GLY A O 1
ATOM 1495 N N . CYS A 1 180 ? -6.019 1.434 4.027 1.00 92.06 180 CYS A N 1
ATOM 1496 C CA . CYS A 1 180 ? -4.771 1.111 3.344 1.00 92.06 180 CYS A CA 1
ATOM 1497 C C . CYS A 1 180 ? -4.108 -0.123 3.965 1.00 92.06 180 CYS A C 1
ATOM 1499 O O . CYS A 1 180 ? -4.011 -0.213 5.190 1.00 92.06 180 CYS A O 1
ATOM 1501 N N . ARG A 1 181 ? -3.567 -1.019 3.143 1.00 94.31 181 ARG A N 1
ATOM 1502 C CA . ARG A 1 181 ? -2.661 -2.090 3.565 1.00 94.31 181 ARG A CA 1
ATOM 1503 C C . ARG A 1 181 ? -1.293 -1.853 2.934 1.00 94.31 181 ARG A C 1
ATOM 1505 O O . ARG A 1 181 ? -1.196 -1.669 1.732 1.00 94.31 181 ARG A O 1
ATOM 1512 N N . ILE A 1 182 ? -0.243 -1.833 3.742 1.00 98.00 182 ILE A N 1
ATOM 1513 C CA . ILE A 1 182 ? 1.139 -1.690 3.286 1.00 98.00 182 ILE A CA 1
ATOM 1514 C C . ILE A 1 182 ? 1.962 -2.773 3.961 1.00 98.00 182 ILE A C 1
ATOM 1516 O O . ILE A 1 182 ? 1.990 -2.862 5.188 1.00 98.00 182 ILE A O 1
ATOM 1520 N N . MET A 1 183 ? 2.639 -3.577 3.158 1.00 98.06 183 MET A N 1
ATOM 1521 C CA . MET A 1 183 ? 3.500 -4.649 3.617 1.00 98.06 183 MET A CA 1
ATOM 1522 C C . MET A 1 183 ? 4.860 -4.530 2.941 1.00 98.06 183 MET A C 1
ATOM 1524 O O . MET A 1 183 ? 4.961 -4.596 1.718 1.00 98.06 183 MET A O 1
ATOM 1528 N N . ILE A 1 184 ? 5.901 -4.350 3.745 1.00 98.38 184 ILE A N 1
ATOM 1529 C CA . ILE A 1 184 ? 7.286 -4.273 3.286 1.00 98.38 184 ILE A CA 1
ATOM 1530 C C . ILE A 1 184 ? 8.035 -5.427 3.936 1.00 98.38 184 ILE A C 1
ATOM 1532 O O . ILE A 1 184 ? 8.130 -5.504 5.161 1.00 98.38 184 ILE A O 1
ATOM 1536 N N . ARG A 1 185 ? 8.511 -6.356 3.111 1.00 98.06 185 ARG A N 1
ATOM 1537 C CA . ARG A 1 185 ? 9.319 -7.488 3.561 1.00 98.06 185 ARG A CA 1
ATOM 1538 C C . ARG A 1 185 ? 10.765 -7.050 3.837 1.00 98.06 185 ARG A C 1
ATOM 1540 O O . ARG A 1 185 ? 11.089 -5.864 3.801 1.00 98.06 185 ARG A O 1
ATOM 1547 N N . GLU A 1 186 ? 11.616 -8.012 4.137 1.00 97.38 186 GLU A N 1
ATOM 1548 C CA . GLU A 1 186 ? 13.013 -7.837 4.522 1.00 97.38 186 GLU A CA 1
ATOM 1549 C C . GLU A 1 186 ? 13.839 -7.203 3.382 1.00 97.38 186 GLU A C 1
ATOM 1551 O O . GLU A 1 186 ? 13.938 -7.766 2.291 1.00 97.38 186 GLU A O 1
ATOM 1556 N N . ASN A 1 187 ? 14.430 -6.025 3.610 1.00 94.12 187 ASN A N 1
ATOM 1557 C CA . ASN A 1 187 ? 15.188 -5.254 2.619 1.00 94.12 187 ASN A CA 1
ATOM 1558 C C . ASN A 1 187 ? 16.359 -4.480 3.258 1.00 94.12 187 ASN A C 1
ATOM 1560 O O . ASN A 1 187 ? 16.175 -3.484 3.954 1.00 94.12 187 ASN A O 1
ATOM 1564 N N . ASN A 1 188 ? 17.591 -4.892 2.958 1.00 86.69 188 ASN A N 1
ATOM 1565 C CA . ASN A 1 188 ? 18.807 -4.333 3.566 1.00 86.69 188 ASN A CA 1
ATOM 1566 C C . ASN A 1 188 ? 19.307 -3.014 2.952 1.00 86.69 188 ASN A C 1
ATOM 1568 O O . ASN A 1 188 ? 20.297 -2.476 3.432 1.00 86.69 188 ASN A O 1
ATOM 1572 N N . LEU A 1 189 ? 18.700 -2.515 1.871 1.00 90.00 189 LEU A N 1
ATOM 1573 C CA . LEU A 1 189 ? 19.259 -1.405 1.088 1.00 90.00 189 LEU A CA 1
ATOM 1574 C C . LEU A 1 189 ? 18.167 -0.438 0.614 1.00 90.00 189 LEU A C 1
ATOM 1576 O O . LEU A 1 189 ? 17.950 -0.271 -0.587 1.00 90.00 189 LEU A O 1
ATOM 1580 N N . ILE A 1 190 ? 17.467 0.202 1.553 1.00 96.06 190 ILE A N 1
ATOM 1581 C CA . ILE A 1 190 ? 16.525 1.279 1.226 1.00 96.06 190 ILE A CA 1
ATOM 1582 C C . ILE A 1 190 ? 17.183 2.616 1.561 1.00 96.06 190 ILE A C 1
ATOM 1584 O O . ILE A 1 190 ? 17.297 2.997 2.724 1.00 96.06 190 ILE A O 1
ATOM 1588 N N . LYS A 1 191 ? 17.601 3.359 0.538 1.00 97.44 191 LYS A N 1
ATOM 1589 C CA . LYS A 1 191 ? 18.142 4.705 0.721 1.00 97.44 191 LYS A CA 1
ATOM 1590 C C . LYS A 1 191 ? 17.020 5.711 0.947 1.00 97.44 191 LYS A C 1
ATOM 1592 O O . LYS A 1 191 ? 16.910 6.266 2.042 1.00 97.44 191 LYS A O 1
ATOM 1597 N N . SER A 1 192 ? 16.118 5.846 -0.027 1.00 97.75 192 SER A N 1
ATOM 1598 C CA . SER A 1 192 ? 14.930 6.696 0.080 1.00 97.75 192 SER A CA 1
ATOM 1599 C C . SER A 1 192 ? 13.695 6.037 -0.541 1.00 97.75 192 SER A C 1
ATOM 1601 O O . SER A 1 192 ? 13.758 5.489 -1.640 1.00 97.75 192 SER A O 1
ATOM 1603 N N . LEU A 1 193 ? 12.568 6.079 0.177 1.00 98.56 193 LEU A N 1
ATOM 1604 C CA . LEU A 1 193 ? 11.268 5.578 -0.281 1.00 98.56 193 LEU A CA 1
ATOM 1605 C C . LEU A 1 193 ? 10.134 6.461 0.254 1.00 98.56 193 LEU A C 1
ATOM 1607 O O . LEU A 1 193 ? 9.974 6.622 1.467 1.00 98.56 193 LEU A O 1
ATOM 1611 N N . ALA A 1 194 ? 9.286 6.973 -0.634 1.00 98.75 194 ALA A N 1
ATOM 1612 C CA . ALA A 1 194 ? 8.077 7.704 -0.276 1.00 98.75 194 ALA A CA 1
ATOM 1613 C C . ALA A 1 194 ? 6.826 6.987 -0.797 1.00 98.75 194 ALA A C 1
ATOM 1615 O O . ALA A 1 194 ? 6.635 6.828 -1.998 1.00 98.75 194 ALA A O 1
ATOM 1616 N N . VAL A 1 195 ? 5.937 6.593 0.113 1.00 98.62 195 VAL A N 1
ATOM 1617 C CA . VAL A 1 195 ? 4.658 5.948 -0.191 1.00 98.62 195 VAL A CA 1
ATOM 1618 C C . VAL A 1 195 ? 3.505 6.886 0.156 1.00 98.62 195 VAL A C 1
ATOM 1620 O O . VAL A 1 195 ? 3.277 7.251 1.316 1.00 98.62 195 VAL A O 1
ATOM 1623 N N . TYR A 1 196 ? 2.730 7.237 -0.864 1.00 97.94 196 TYR A N 1
ATOM 1624 C CA . TYR A 1 196 ? 1.509 8.026 -0.764 1.00 97.94 196 TYR A CA 1
ATOM 1625 C C . TYR A 1 196 ? 0.308 7.147 -1.093 1.00 97.94 196 TYR A C 1
ATOM 1627 O O . TYR A 1 196 ? -0.008 6.923 -2.259 1.00 97.94 196 TYR A O 1
ATOM 1635 N N . SER A 1 197 ? -0.350 6.640 -0.052 1.00 95.50 197 SER A N 1
ATOM 1636 C CA . SER A 1 197 ? -1.450 5.687 -0.154 1.00 95.50 197 SER A CA 1
ATOM 1637 C C . SER A 1 197 ? -2.783 6.366 0.182 1.00 95.50 197 SER A C 1
ATOM 1639 O O . SER A 1 197 ? -3.056 6.752 1.322 1.00 95.50 197 SER A O 1
ATOM 1641 N N . GLY A 1 198 ? -3.610 6.551 -0.847 1.00 92.12 198 GLY A N 1
ATOM 1642 C CA . GLY A 1 198 ? -4.995 7.008 -0.756 1.00 92.12 198 GLY A CA 1
ATOM 1643 C C . GLY A 1 198 ? -5.934 5.935 -0.199 1.00 92.12 198 GLY A C 1
ATOM 1644 O O . GLY A 1 198 ? -5.508 4.832 0.137 1.00 92.12 198 GLY A O 1
ATOM 1645 N N . ASN A 1 199 ? -7.227 6.259 -0.104 1.00 89.75 199 ASN A N 1
ATOM 1646 C CA . ASN A 1 199 ? -8.220 5.356 0.483 1.00 89.75 199 ASN A CA 1
ATOM 1647 C C . ASN A 1 199 ? -8.274 3.993 -0.223 1.00 89.75 199 ASN A C 1
ATOM 1649 O O . ASN A 1 199 ? -8.317 3.952 -1.450 1.00 89.75 199 ASN A O 1
ATOM 1653 N N . ASN A 1 200 ? -8.387 2.920 0.564 1.00 88.44 200 ASN A N 1
ATOM 1654 C CA . ASN A 1 200 ? -8.578 1.540 0.130 1.00 88.44 200 ASN A CA 1
ATOM 1655 C C . ASN A 1 200 ? -7.537 1.139 -0.919 1.00 88.44 200 ASN A C 1
ATOM 1657 O O . ASN A 1 200 ? -7.884 0.937 -2.074 1.00 88.44 200 ASN A O 1
ATOM 1661 N N . THR A 1 201 ? -6.264 1.074 -0.541 1.00 94.38 201 THR A N 1
ATOM 1662 C CA . THR A 1 201 ? -5.177 0.660 -1.443 1.00 94.38 201 THR A CA 1
ATOM 1663 C C . THR A 1 201 ? -4.310 -0.400 -0.778 1.00 94.38 201 THR A C 1
ATOM 1665 O O . THR A 1 201 ? -4.255 -0.465 0.452 1.00 94.38 201 THR A O 1
ATOM 1668 N N . ASP A 1 202 ? -3.657 -1.235 -1.580 1.00 95.44 202 ASP A N 1
ATOM 1669 C CA . ASP A 1 202 ? -2.769 -2.300 -1.105 1.00 95.44 202 ASP A CA 1
ATOM 1670 C C . ASP A 1 202 ? -1.378 -2.149 -1.737 1.00 95.44 202 ASP A C 1
ATOM 1672 O O . ASP A 1 202 ? -1.248 -2.040 -2.955 1.00 95.44 202 ASP A O 1
ATOM 1676 N N . LEU A 1 203 ? -0.335 -2.110 -0.916 1.00 98.31 203 LEU A N 1
ATOM 1677 C CA . LEU A 1 203 ? 1.056 -2.117 -1.348 1.00 98.31 203 LEU A CA 1
ATOM 1678 C C . LEU A 1 203 ? 1.769 -3.320 -0.744 1.00 98.31 203 LEU A C 1
ATOM 1680 O O . LEU A 1 203 ? 1.798 -3.489 0.475 1.00 98.31 203 LEU A O 1
ATOM 1684 N N . GLU A 1 204 ? 2.436 -4.083 -1.599 1.00 98.56 204 GLU A N 1
ATOM 1685 C CA . GLU A 1 204 ? 3.313 -5.175 -1.200 1.00 98.56 204 GLU A CA 1
ATOM 1686 C C . GLU A 1 204 ? 4.690 -5.012 -1.845 1.00 98.56 204 GLU A C 1
ATOM 1688 O O . GLU A 1 204 ? 4.804 -4.897 -3.064 1.00 98.56 204 GLU A O 1
ATOM 1693 N N . ILE A 1 205 ? 5.733 -4.990 -1.018 1.00 98.69 205 ILE A N 1
ATOM 1694 C CA . ILE A 1 205 ? 7.134 -4.969 -1.443 1.00 98.69 205 ILE A CA 1
ATOM 1695 C C . ILE A 1 205 ? 7.796 -6.247 -0.931 1.00 98.69 205 ILE A C 1
ATOM 1697 O O . ILE A 1 205 ? 7.818 -6.488 0.279 1.00 98.69 205 ILE A O 1
ATOM 1701 N N . GLY A 1 206 ? 8.323 -7.049 -1.856 1.00 98.44 206 GLY A N 1
ATOM 1702 C CA . GLY A 1 206 ? 9.034 -8.295 -1.589 1.00 98.44 206 GLY A CA 1
ATOM 1703 C C . GLY A 1 206 ? 10.401 -8.101 -0.930 1.00 98.44 206 GLY A C 1
ATOM 1704 O O . GLY A 1 206 ? 10.709 -7.043 -0.374 1.00 98.44 206 GLY A O 1
ATOM 1705 N N . ARG A 1 207 ? 11.205 -9.164 -0.950 1.00 98.12 207 ARG A N 1
ATOM 1706 C CA . ARG A 1 207 ? 12.471 -9.265 -0.208 1.00 98.12 207 ARG A CA 1
ATOM 1707 C C . ARG A 1 207 ? 13.669 -8.815 -1.030 1.00 98.12 207 ARG A C 1
ATOM 1709 O O . ARG A 1 207 ? 13.641 -8.909 -2.252 1.00 98.12 207 ARG A O 1
ATOM 1716 N N . ASN A 1 208 ? 14.763 -8.460 -0.362 1.00 97.06 208 ASN A N 1
ATOM 1717 C CA . ASN A 1 208 ? 16.092 -8.277 -0.968 1.00 97.06 208 ASN A CA 1
ATOM 1718 C C . ASN A 1 208 ? 16.142 -7.253 -2.120 1.00 97.06 208 ASN A C 1
ATOM 1720 O O . ASN A 1 208 ? 16.989 -7.321 -3.020 1.00 97.06 208 ASN A O 1
ATOM 1724 N N . ASN A 1 209 ? 15.236 -6.287 -2.091 1.00 97.75 209 ASN A N 1
ATOM 1725 C CA . ASN A 1 209 ? 15.210 -5.155 -2.993 1.00 97.75 209 ASN A CA 1
ATOM 1726 C C . ASN A 1 209 ? 16.217 -4.090 -2.542 1.00 97.75 209 ASN A C 1
ATOM 1728 O O . ASN A 1 209 ? 16.427 -3.868 -1.346 1.00 97.75 209 ASN A O 1
ATOM 1732 N N . SER A 1 210 ? 16.823 -3.415 -3.516 1.00 96.88 210 SER A N 1
ATOM 1733 C CA . SER A 1 210 ? 17.551 -2.159 -3.312 1.00 96.88 210 SER A CA 1
ATOM 1734 C C . SER A 1 210 ? 16.740 -1.013 -3.910 1.00 96.88 210 SER A C 1
ATOM 1736 O O . SER A 1 210 ? 16.209 -1.154 -5.011 1.00 96.88 210 SER A O 1
ATOM 1738 N N . MET A 1 211 ? 16.595 0.087 -3.172 1.00 97.81 211 MET A N 1
ATOM 1739 C CA . MET A 1 211 ? 15.779 1.235 -3.579 1.00 97.81 211 MET A CA 1
ATOM 1740 C C . MET A 1 211 ? 16.494 2.545 -3.268 1.00 97.81 211 MET A C 1
ATOM 1742 O O . MET A 1 211 ? 16.843 2.808 -2.114 1.00 97.81 211 MET A O 1
ATOM 1746 N N . GLU A 1 212 ? 16.652 3.382 -4.283 1.00 96.81 212 GLU A N 1
ATOM 1747 C CA . GLU A 1 212 ? 17.181 4.735 -4.169 1.00 96.81 212 GLU A CA 1
ATOM 1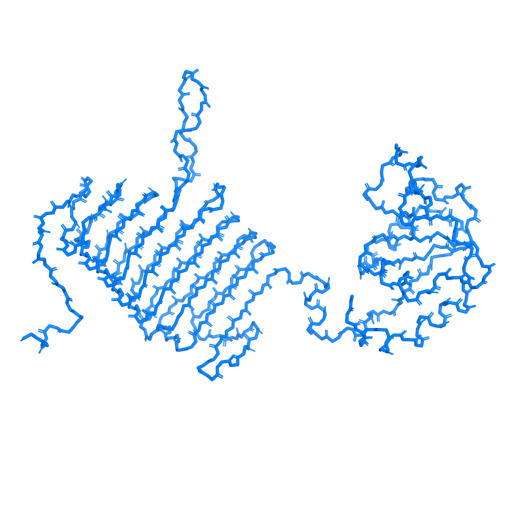748 C C . GLU A 1 212 ? 16.130 5.722 -4.673 1.00 96.81 212 GLU A C 1
ATOM 1750 O O . GLU A 1 212 ? 15.604 5.537 -5.745 1.00 96.81 212 GLU A O 1
ATOM 1755 N N . ASP A 1 213 ? 15.749 6.728 -3.890 1.00 97.50 213 ASP A N 1
ATOM 1756 C CA . ASP A 1 213 ? 14.759 7.749 -4.283 1.00 97.50 213 ASP A CA 1
ATOM 1757 C C . ASP A 1 213 ? 13.535 7.250 -5.092 1.00 97.50 213 ASP A C 1
ATOM 1759 O O . ASP A 1 213 ? 13.295 7.633 -6.241 1.00 97.50 213 ASP A O 1
ATOM 1763 N N . VAL A 1 214 ? 12.751 6.359 -4.476 1.00 98.69 214 VAL A N 1
ATOM 1764 C CA . VAL A 1 214 ? 11.543 5.789 -5.088 1.00 98.69 214 VAL A CA 1
ATOM 1765 C C . VAL A 1 214 ? 10.291 6.462 -4.536 1.00 98.69 214 VAL A C 1
ATOM 1767 O O . VAL A 1 214 ? 10.069 6.502 -3.322 1.00 98.69 214 VAL A O 1
ATOM 1770 N N . ILE A 1 215 ? 9.408 6.914 -5.425 1.00 98.81 215 ILE A N 1
ATOM 1771 C CA . ILE A 1 215 ? 8.097 7.460 -5.075 1.00 98.81 215 ILE A CA 1
ATOM 1772 C C . ILE A 1 215 ? 6.993 6.529 -5.580 1.00 98.81 215 ILE A C 1
ATOM 1774 O O . ILE A 1 215 ? 6.854 6.268 -6.774 1.00 98.81 215 ILE A O 1
ATOM 1778 N N . ILE A 1 216 ? 6.143 6.084 -4.658 1.00 98.69 216 ILE A N 1
ATOM 1779 C CA . ILE A 1 216 ? 4.975 5.250 -4.933 1.00 98.69 216 ILE A CA 1
ATOM 1780 C C . ILE A 1 216 ? 3.710 6.041 -4.601 1.00 98.69 216 ILE A C 1
ATOM 1782 O O . ILE A 1 216 ? 3.490 6.436 -3.455 1.00 98.69 216 ILE A O 1
ATOM 1786 N N . SER A 1 217 ? 2.844 6.247 -5.592 1.00 97.62 217 SER A N 1
ATOM 1787 C CA . SER A 1 217 ? 1.546 6.902 -5.423 1.00 97.62 217 SER A CA 1
ATOM 1788 C C . SER A 1 217 ? 0.401 5.946 -5.753 1.00 97.62 217 SER A C 1
ATOM 1790 O O . SER A 1 217 ? 0.118 5.662 -6.918 1.00 97.62 217 SER A O 1
ATOM 1792 N N . LEU A 1 218 ? -0.298 5.483 -4.717 1.00 94.00 218 LEU A N 1
ATOM 1793 C CA . LEU A 1 218 ? -1.532 4.720 -4.861 1.00 94.00 218 LEU A CA 1
ATOM 1794 C C . LEU A 1 218 ? -2.711 5.654 -4.591 1.00 94.00 218 LEU A C 1
ATOM 1796 O O . LEU A 1 218 ? -2.832 6.185 -3.487 1.00 94.00 218 LEU A O 1
ATOM 1800 N N . LYS A 1 219 ? -3.588 5.884 -5.573 1.00 85.62 219 LYS A N 1
ATOM 1801 C CA . LYS A 1 219 ? -4.770 6.748 -5.387 1.00 85.62 219 LYS A CA 1
ATOM 1802 C C . LYS A 1 219 ? -6.081 6.013 -5.651 1.00 85.62 219 LYS A C 1
ATOM 1804 O O . LYS A 1 219 ? -6.134 4.989 -6.326 1.00 85.62 219 LYS A O 1
ATOM 1809 N N . ASN A 1 220 ? -7.131 6.583 -5.063 1.00 71.06 220 ASN A N 1
ATOM 1810 C CA . ASN A 1 220 ? -8.482 6.050 -4.984 1.00 71.06 220 ASN A CA 1
ATOM 1811 C C . ASN A 1 220 ? -9.094 5.776 -6.369 1.00 71.06 220 ASN A C 1
ATOM 1813 O O . ASN A 1 220 ? -9.413 6.711 -7.098 1.00 71.06 220 ASN A O 1
ATOM 1817 N N . ALA A 1 221 ? -9.303 4.500 -6.675 1.00 51.91 221 ALA A N 1
ATOM 1818 C CA . ALA A 1 221 ? -10.595 3.969 -7.097 1.00 51.91 221 ALA A CA 1
ATOM 1819 C C . ALA A 1 221 ? -10.565 2.457 -6.851 1.00 51.91 221 ALA A C 1
ATOM 1821 O O . ALA A 1 221 ? -9.631 1.785 -7.275 1.00 51.91 221 ALA A O 1
ATOM 1822 N N . SER A 1 222 ? -11.572 1.916 -6.165 1.00 58.16 222 SER A N 1
ATOM 1823 C CA . SER A 1 222 ? -11.868 0.472 -6.190 1.00 58.16 222 SER A CA 1
ATOM 1824 C C . SER A 1 222 ? -10.716 -0.490 -5.821 1.00 58.16 222 SER A C 1
ATOM 1826 O O . SER A 1 222 ? -10.543 -1.499 -6.491 1.00 58.16 222 SER A O 1
ATOM 1828 N N . LYS A 1 223 ? -9.979 -0.243 -4.724 1.00 74.62 223 LYS A N 1
ATOM 1829 C CA . LYS A 1 223 ? -8.957 -1.178 -4.194 1.00 74.62 223 LYS A CA 1
ATOM 1830 C C . LYS A 1 223 ? -7.735 -1.390 -5.097 1.00 74.62 223 LYS A C 1
ATOM 1832 O O . LYS A 1 223 ? -7.334 -2.529 -5.304 1.00 74.62 223 LYS A O 1
ATOM 1837 N N . THR A 1 224 ? -7.115 -0.319 -5.599 1.00 89.06 224 THR A N 1
ATOM 1838 C CA . THR A 1 224 ? -5.876 -0.478 -6.380 1.00 89.06 224 THR A CA 1
ATOM 1839 C C . THR A 1 224 ? -4.749 -1.096 -5.556 1.00 89.06 224 THR A C 1
ATOM 1841 O O . THR A 1 224 ? -4.518 -0.725 -4.397 1.00 89.06 224 THR A O 1
ATOM 1844 N N . LYS A 1 225 ? -4.031 -2.021 -6.191 1.00 95.62 225 LYS A N 1
ATOM 1845 C CA . LYS A 1 225 ? -2.874 -2.722 -5.650 1.00 95.62 225 LYS A CA 1
ATOM 1846 C C . LYS A 1 225 ? -1.605 -2.340 -6.409 1.00 95.62 225 LYS A C 1
ATOM 1848 O O . LYS A 1 225 ? -1.605 -2.187 -7.630 1.00 95.62 225 LYS A O 1
ATOM 1853 N N . LEU A 1 226 ? -0.502 -2.210 -5.684 1.00 98.38 226 LEU A N 1
ATOM 1854 C CA . LEU A 1 226 ? 0.833 -2.181 -6.263 1.00 98.38 226 LEU A CA 1
ATOM 1855 C C . LEU A 1 226 ? 1.675 -3.284 -5.635 1.00 98.38 226 LEU A C 1
ATOM 1857 O O . LEU A 1 226 ? 1.728 -3.423 -4.413 1.00 98.38 226 LEU A O 1
ATOM 1861 N N . THR A 1 227 ? 2.326 -4.083 -6.469 1.00 98.75 227 THR A N 1
ATOM 1862 C CA . THR A 1 227 ? 3.226 -5.146 -6.020 1.00 98.75 227 THR A CA 1
ATOM 1863 C C . THR A 1 227 ? 4.597 -4.957 -6.634 1.00 98.75 227 THR A C 1
ATOM 1865 O O . THR A 1 227 ? 4.715 -4.750 -7.839 1.00 98.75 227 THR A O 1
ATOM 1868 N N . ILE A 1 228 ? 5.620 -5.036 -5.792 1.00 98.88 228 ILE A N 1
ATOM 1869 C CA . ILE A 1 228 ? 7.016 -5.174 -6.189 1.00 98.88 228 ILE A CA 1
ATOM 1870 C C . ILE A 1 228 ? 7.482 -6.533 -5.690 1.00 98.88 228 ILE A C 1
ATOM 1872 O O . ILE A 1 228 ? 7.348 -6.823 -4.500 1.00 98.88 228 ILE A O 1
ATOM 1876 N N . GLY A 1 229 ? 8.001 -7.360 -6.596 1.00 98.75 229 GLY A N 1
ATOM 1877 C CA . GLY A 1 229 ? 8.565 -8.663 -6.276 1.00 98.75 229 GLY A CA 1
ATOM 1878 C C . GLY A 1 229 ? 9.814 -8.587 -5.394 1.00 98.75 229 GLY A C 1
ATOM 1879 O O . GLY A 1 229 ? 10.083 -7.602 -4.699 1.00 98.75 229 GLY A O 1
ATOM 1880 N N . SER A 1 230 ? 10.567 -9.679 -5.387 1.00 98.62 230 SER A N 1
ATOM 1881 C CA . SER A 1 230 ? 11.814 -9.810 -4.630 1.00 98.62 230 SER A CA 1
ATOM 1882 C C . SER A 1 230 ? 13.036 -9.701 -5.540 1.00 98.62 230 SER A C 1
ATOM 1884 O O . SER A 1 230 ? 12.946 -9.969 -6.735 1.00 98.62 230 SER A O 1
ATOM 1886 N N . ASN A 1 231 ? 14.197 -9.384 -4.968 1.00 98.12 231 ASN A N 1
ATOM 1887 C CA . ASN A 1 231 ? 15.489 -9.264 -5.656 1.00 98.12 231 ASN A CA 1
ATOM 1888 C C . ASN A 1 231 ? 15.541 -8.176 -6.745 1.00 98.12 231 ASN A C 1
ATOM 1890 O O . ASN A 1 231 ? 16.402 -8.220 -7.626 1.00 98.12 231 ASN A O 1
ATOM 1894 N N . CYS A 1 232 ? 14.649 -7.191 -6.688 1.00 98.56 232 CYS A N 1
ATOM 1895 C CA . CYS A 1 232 ? 14.635 -6.057 -7.600 1.00 98.56 232 CYS A CA 1
ATOM 1896 C C . CYS A 1 232 ? 15.715 -5.026 -7.241 1.00 98.56 232 CYS A C 1
ATOM 1898 O O . CYS A 1 232 ? 16.268 -5.000 -6.131 1.00 98.56 232 CYS A O 1
ATOM 1900 N N . MET A 1 233 ? 16.004 -4.156 -8.202 1.00 98.38 233 MET A N 1
ATOM 1901 C CA . MET A 1 233 ? 16.831 -2.971 -8.015 1.00 98.38 233 MET A CA 1
ATOM 1902 C C . MET A 1 233 ? 16.111 -1.774 -8.617 1.00 98.38 233 MET A C 1
ATOM 1904 O O . MET A 1 233 ? 15.841 -1.745 -9.813 1.00 98.38 233 MET A O 1
ATOM 1908 N N . LEU A 1 234 ? 15.772 -0.803 -7.782 1.00 98.56 234 LEU A N 1
ATOM 1909 C CA . LEU A 1 234 ? 15.163 0.449 -8.198 1.00 98.56 234 LEU A CA 1
ATOM 1910 C C . LEU A 1 234 ? 16.204 1.543 -7.959 1.00 98.56 234 LEU A C 1
ATOM 1912 O O . LEU A 1 234 ? 16.579 1.798 -6.813 1.00 98.56 234 LEU A O 1
ATOM 1916 N N . SER A 1 235 ? 16.706 2.120 -9.051 1.00 97.62 235 SER A N 1
ATOM 1917 C CA . SER A 1 235 ? 17.631 3.263 -9.028 1.00 97.62 235 SER A CA 1
ATOM 1918 C C . SER A 1 235 ? 16.896 4.542 -8.600 1.00 97.62 235 SER A C 1
ATOM 1920 O O . SER A 1 235 ? 15.786 4.431 -8.106 1.00 97.62 235 SER A O 1
ATOM 1922 N N . TYR A 1 236 ? 17.483 5.725 -8.783 1.00 97.81 236 TYR A N 1
ATOM 1923 C CA . TYR A 1 236 ? 16.932 7.017 -8.352 1.00 97.81 236 TYR A CA 1
ATOM 1924 C C . TYR A 1 236 ? 15.873 7.598 -9.300 1.00 97.81 236 TYR A C 1
ATOM 1926 O O . TYR A 1 236 ? 15.814 7.248 -10.479 1.00 97.81 236 TYR A O 1
ATOM 1934 N N . GLY A 1 237 ? 15.035 8.510 -8.793 1.00 98.25 237 GLY A N 1
ATOM 1935 C CA . GLY A 1 237 ? 14.061 9.257 -9.597 1.00 98.25 237 GLY A CA 1
ATOM 1936 C C . GLY A 1 237 ? 12.868 8.426 -10.086 1.00 98.25 237 GLY A C 1
ATOM 1937 O O . GLY A 1 237 ? 12.205 8.789 -11.063 1.00 98.25 237 GLY A O 1
ATOM 1938 N N . ILE A 1 238 ? 12.581 7.291 -9.441 1.00 98.81 238 ILE A N 1
ATOM 1939 C CA . ILE A 1 238 ? 11.543 6.361 -9.904 1.00 98.81 238 ILE A CA 1
ATOM 1940 C C . ILE A 1 238 ? 10.179 6.798 -9.405 1.00 98.81 238 ILE A C 1
ATOM 1942 O O . ILE A 1 238 ? 9.966 6.984 -8.205 1.00 98.81 238 ILE A O 1
ATOM 1946 N N . PHE A 1 239 ? 9.212 6.862 -10.318 1.00 98.81 239 PHE A N 1
ATOM 1947 C CA . PHE A 1 239 ? 7.833 7.181 -9.977 1.00 98.81 239 PHE A CA 1
ATOM 1948 C C . PHE A 1 239 ? 6.858 6.100 -10.441 1.00 98.81 239 PHE A C 1
ATOM 1950 O O . PHE A 1 239 ? 6.664 5.884 -11.638 1.00 98.81 239 PHE A O 1
ATOM 1957 N N . LEU A 1 240 ? 6.200 5.446 -9.482 1.00 98.75 240 LEU A N 1
ATOM 1958 C CA . LEU A 1 240 ? 5.159 4.452 -9.733 1.00 98.75 240 LEU A CA 1
ATOM 1959 C C . LEU A 1 240 ? 3.797 5.023 -9.328 1.00 98.75 240 LEU A C 1
ATOM 1961 O O . LEU A 1 240 ? 3.624 5.458 -8.185 1.00 98.75 240 LEU A O 1
ATOM 1965 N N . ARG A 1 241 ? 2.810 5.011 -10.234 1.00 97.31 241 ARG A N 1
ATOM 1966 C CA . ARG A 1 241 ? 1.477 5.576 -9.954 1.00 97.31 241 ARG A CA 1
ATOM 1967 C C . ARG A 1 241 ? 0.315 4.735 -10.481 1.00 97.31 241 ARG A C 1
ATOM 1969 O O . ARG A 1 241 ? 0.200 4.517 -11.679 1.00 97.31 241 ARG A O 1
ATOM 1976 N N . THR A 1 242 ? -0.623 4.355 -9.612 1.00 96.81 242 THR A N 1
ATOM 1977 C CA . THR A 1 242 ? -1.793 3.520 -9.984 1.00 96.81 242 THR A CA 1
ATOM 1978 C C . THR A 1 242 ? -2.993 4.313 -10.520 1.00 96.81 242 THR A C 1
ATOM 1980 O O . THR A 1 242 ? -4.034 3.745 -10.843 1.00 96.81 242 THR A O 1
ATOM 1983 N N . SER A 1 243 ? -2.885 5.640 -10.624 1.00 94.12 243 SER A N 1
ATOM 1984 C CA . SER A 1 243 ? -3.981 6.530 -11.025 1.00 94.12 243 SER A CA 1
ATOM 1985 C C . SER A 1 243 ? -3.457 7.819 -11.650 1.00 94.12 243 SER A C 1
ATOM 1987 O O . SER A 1 243 ? -2.399 8.322 -11.259 1.00 94.12 243 SER A O 1
ATOM 1989 N N . ASP A 1 244 ? -4.244 8.416 -12.543 1.00 93.81 244 ASP A N 1
ATOM 1990 C CA . ASP A 1 244 ? -3.962 9.726 -13.144 1.00 93.81 244 ASP A CA 1
ATOM 1991 C C . ASP A 1 244 ? -4.311 10.896 -12.207 1.00 93.81 244 ASP A C 1
ATOM 1993 O O . ASP A 1 244 ? -3.837 12.013 -12.401 1.00 93.81 244 ASP A O 1
ATOM 1997 N N . GLY A 1 245 ? -5.048 10.637 -11.123 1.00 90.00 245 GLY A N 1
ATOM 1998 C CA . GLY A 1 245 ? -5.403 11.621 -10.099 1.00 90.00 245 GLY A CA 1
ATOM 1999 C C . GLY A 1 245 ? -6.633 12.472 -10.422 1.00 90.00 245 GLY A C 1
ATOM 2000 O O . GLY A 1 245 ? -7.317 12.878 -9.487 1.00 90.00 245 GLY A O 1
ATOM 2001 N N . HIS A 1 246 ? -6.949 12.672 -11.703 1.00 90.38 246 HIS A N 1
ATOM 2002 C CA . HIS A 1 246 ? -8.142 13.384 -12.170 1.00 90.38 246 HIS A CA 1
ATOM 2003 C C . HIS A 1 246 ? -8.880 12.568 -13.231 1.00 90.38 246 HIS A C 1
ATOM 2005 O O . HIS A 1 246 ? -8.260 11.808 -13.976 1.00 90.38 246 HIS A O 1
ATOM 2011 N N . ALA A 1 247 ? -10.205 12.703 -13.271 1.00 91.38 247 ALA A N 1
ATOM 2012 C CA . ALA A 1 247 ? -11.048 11.945 -14.184 1.00 91.38 247 ALA A CA 1
ATOM 2013 C C . ALA A 1 247 ? -10.944 12.484 -15.618 1.00 91.38 247 ALA A C 1
ATOM 2015 O O . ALA A 1 247 ? -11.072 13.6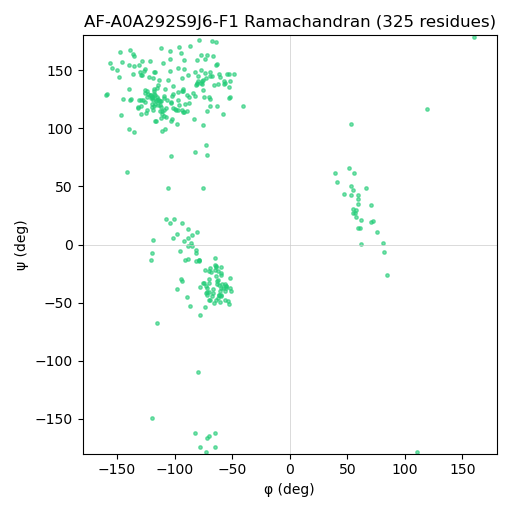83 -15.852 1.00 91.38 247 ALA A O 1
ATOM 2016 N N . ILE A 1 248 ? -10.774 11.567 -16.564 1.00 95.19 248 ILE A N 1
ATOM 2017 C CA . ILE A 1 248 ? -10.958 11.770 -17.999 1.00 95.19 248 ILE A CA 1
ATOM 2018 C C . ILE A 1 248 ? -12.216 10.988 -18.365 1.00 95.19 248 ILE A C 1
ATOM 2020 O O . ILE A 1 248 ? -12.329 9.806 -18.027 1.00 95.19 248 ILE A O 1
ATOM 2024 N N . TYR A 1 249 ? -13.170 11.638 -19.021 1.00 95.88 249 TYR A N 1
ATOM 2025 C CA . TYR A 1 249 ? -14.448 11.035 -19.377 1.00 95.88 249 TYR A CA 1
ATOM 2026 C C . TYR A 1 249 ? -14.722 11.160 -20.873 1.00 95.88 249 TYR A C 1
ATOM 2028 O O . TYR A 1 249 ? -14.283 12.102 -21.529 1.00 95.88 249 TYR A O 1
ATOM 2036 N N . ASP A 1 250 ? -15.466 10.195 -21.397 1.00 96.81 250 ASP A N 1
ATOM 2037 C CA . ASP A 1 250 ? -15.966 10.194 -22.763 1.00 96.81 250 ASP A CA 1
ATOM 2038 C C . ASP A 1 250 ? -17.052 11.266 -22.919 1.00 96.81 250 ASP A C 1
ATOM 2040 O O . ASP A 1 250 ? -18.012 11.316 -22.147 1.00 96.81 250 ASP A O 1
ATOM 2044 N N . THR A 1 251 ? -16.912 12.152 -23.902 1.00 97.19 251 THR A N 1
ATOM 2045 C CA . THR A 1 251 ? -17.801 13.317 -24.049 1.00 97.19 251 THR A CA 1
ATOM 2046 C C . THR A 1 251 ? -19.227 12.941 -24.448 1.00 97.19 251 THR A C 1
ATOM 2048 O O . THR A 1 251 ? -20.154 13.688 -24.130 1.00 97.19 251 THR A O 1
ATOM 2051 N N . ARG A 1 252 ? -19.420 11.775 -25.079 1.00 97.25 252 ARG A N 1
ATOM 2052 C CA . ARG A 1 252 ? -20.722 11.280 -25.547 1.00 97.25 252 ARG A CA 1
ATOM 2053 C C . ARG A 1 252 ? -21.471 10.515 -24.458 1.00 97.25 252 ARG A C 1
ATOM 2055 O O . ARG A 1 252 ? -22.620 10.814 -24.164 1.00 97.25 252 ARG A O 1
ATOM 2062 N N . THR A 1 253 ? -20.819 9.527 -23.858 1.00 96.81 253 THR A N 1
ATOM 2063 C CA . THR A 1 253 ? -21.398 8.600 -22.872 1.00 96.81 253 THR A CA 1
ATOM 2064 C C . THR A 1 253 ? -21.248 9.088 -21.432 1.00 96.81 253 THR A C 1
ATOM 2066 O O . THR A 1 253 ? -21.867 8.523 -20.534 1.00 96.81 253 THR A O 1
ATOM 2069 N N . ARG A 1 254 ? -20.409 10.110 -21.195 1.00 94.44 254 ARG A N 1
ATOM 2070 C CA . ARG A 1 254 ? -20.023 10.625 -19.866 1.00 94.44 254 ARG A CA 1
ATOM 2071 C C . ARG A 1 254 ? -19.355 9.587 -18.959 1.00 94.44 254 ARG A C 1
ATOM 2073 O O . ARG A 1 254 ? -19.192 9.822 -17.763 1.00 94.44 254 ARG A O 1
ATOM 2080 N N . GLN A 1 255 ? -18.922 8.457 -19.514 1.00 94.44 255 GLN A N 1
ATOM 2081 C CA . GLN A 1 255 ? -18.244 7.413 -18.755 1.00 94.44 255 GLN A CA 1
ATOM 2082 C C . GLN A 1 255 ? -16.772 7.759 -18.521 1.00 94.44 255 GLN A C 1
ATOM 2084 O O . GLN A 1 255 ? -16.085 8.262 -19.404 1.00 94.44 255 GLN A O 1
ATOM 2089 N N . MET A 1 256 ? -16.269 7.448 -17.325 1.00 91.62 256 MET A N 1
ATOM 2090 C CA . MET A 1 256 ? -14.853 7.603 -16.986 1.00 91.62 256 MET A CA 1
ATOM 2091 C C . MET A 1 256 ? -13.987 6.592 -17.755 1.00 91.62 256 MET A C 1
ATOM 2093 O O . MET A 1 256 ? -14.192 5.381 -17.639 1.00 91.62 256 MET A O 1
ATOM 2097 N N . LEU A 1 257 ? -12.980 7.102 -18.468 1.00 94.31 257 LEU A N 1
ATOM 2098 C CA . LEU A 1 257 ? -12.074 6.340 -19.334 1.00 94.31 257 LEU A CA 1
ATOM 2099 C C . LEU A 1 257 ? -10.785 5.911 -18.628 1.00 94.31 257 LEU A C 1
ATOM 2101 O O . LEU A 1 257 ? -10.229 4.857 -18.920 1.00 94.31 257 LEU A O 1
ATOM 2105 N N . ASN A 1 258 ? -10.300 6.706 -17.677 1.00 93.00 258 ASN A N 1
ATOM 2106 C CA . ASN A 1 258 ? -8.983 6.516 -17.074 1.00 93.00 258 ASN A CA 1
ATOM 2107 C C . ASN A 1 258 ? -9.049 5.940 -15.655 1.00 93.00 258 ASN A C 1
ATOM 2109 O O . ASN A 1 258 ? -8.410 6.434 -14.720 1.00 93.00 258 ASN A O 1
ATOM 2113 N N . LYS A 1 259 ? -9.829 4.866 -15.503 1.00 91.31 259 LYS A N 1
ATOM 2114 C CA . LYS A 1 259 ? -9.957 4.159 -14.228 1.00 91.31 259 LYS A CA 1
ATOM 2115 C C . LYS A 1 259 ? -8.567 3.790 -13.677 1.00 91.31 259 LYS A C 1
ATOM 2117 O O . LYS A 1 259 ? -7.712 3.329 -14.439 1.00 91.31 259 LYS A O 1
ATOM 2122 N N . PRO A 1 260 ? -8.324 3.996 -12.373 1.00 92.75 260 PRO A N 1
ATOM 2123 C CA . PRO A 1 260 ? -7.147 3.472 -11.694 1.00 92.75 260 PRO A CA 1
ATOM 2124 C C . PRO A 1 260 ? -6.990 1.969 -11.917 1.00 92.75 260 PRO A C 1
ATOM 2126 O O . PRO A 1 260 ? -7.978 1.245 -12.038 1.00 92.75 260 PRO A O 1
ATOM 2129 N N . ALA A 1 261 ? -5.744 1.519 -11.981 1.00 94.25 261 ALA A N 1
ATOM 2130 C CA . ALA A 1 261 ? -5.415 0.136 -12.277 1.00 94.25 261 ALA A CA 1
ATOM 2131 C C . ALA A 1 261 ? -4.111 -0.265 -11.590 1.00 94.25 261 ALA A C 1
ATOM 2133 O O . ALA A 1 261 ? -3.222 0.567 -11.373 1.00 94.25 261 ALA A O 1
ATOM 2134 N N . ASP A 1 262 ? -4.020 -1.548 -11.268 1.00 96.94 262 ASP A N 1
ATOM 2135 C CA . ASP A 1 262 ? -2.914 -2.116 -10.510 1.00 96.94 262 ASP A CA 1
ATOM 2136 C C . ASP A 1 262 ? -1.582 -2.002 -11.253 1.00 96.94 262 ASP A C 1
ATOM 2138 O O . ASP A 1 262 ? -1.537 -1.947 -12.484 1.00 96.94 262 ASP A O 1
ATOM 2142 N N . ILE A 1 263 ? -0.493 -1.982 -10.487 1.00 98.50 263 ILE A N 1
ATOM 2143 C CA . ILE A 1 263 ? 0.865 -2.127 -11.014 1.00 98.50 263 ILE A CA 1
ATOM 2144 C C . ILE A 1 263 ? 1.478 -3.388 -10.420 1.00 98.50 263 ILE A C 1
ATOM 2146 O O . ILE A 1 263 ? 1.478 -3.572 -9.202 1.00 98.50 263 ILE A O 1
ATOM 2150 N N . VAL A 1 264 ? 2.037 -4.237 -11.277 1.00 98.75 264 VAL A N 1
ATOM 2151 C CA . VAL A 1 264 ? 2.715 -5.469 -10.863 1.00 98.75 264 VAL A CA 1
ATOM 2152 C C . VAL A 1 264 ? 4.128 -5.466 -11.426 1.00 98.75 264 VAL A C 1
ATOM 2154 O O . VAL A 1 264 ? 4.313 -5.534 -12.636 1.00 98.75 264 VAL A O 1
ATOM 2157 N N . ILE A 1 265 ? 5.120 -5.388 -10.548 1.00 98.88 265 ILE A N 1
ATOM 2158 C CA . ILE A 1 265 ? 6.531 -5.573 -10.876 1.00 98.88 265 ILE A CA 1
ATOM 2159 C C . ILE A 1 265 ? 6.935 -6.963 -10.392 1.00 98.88 265 ILE A C 1
ATOM 2161 O O . ILE A 1 265 ? 6.785 -7.266 -9.205 1.00 98.88 265 ILE A O 1
ATOM 2165 N N . GLY A 1 266 ? 7.419 -7.797 -11.310 1.00 98.88 266 GLY A N 1
ATOM 2166 C CA . GLY A 1 266 ? 7.892 -9.146 -11.030 1.00 98.88 266 GLY A CA 1
ATOM 2167 C C . GLY A 1 266 ? 9.124 -9.185 -10.127 1.00 98.88 266 GLY A C 1
ATOM 2168 O O . GLY A 1 266 ? 9.589 -8.177 -9.593 1.00 98.88 266 GLY A O 1
ATOM 2169 N N . ASN A 1 267 ? 9.649 -10.388 -9.945 1.00 98.88 267 ASN A N 1
ATOM 2170 C CA . ASN A 1 267 ? 10.900 -10.634 -9.249 1.00 98.88 267 ASN A CA 1
ATOM 2171 C C . ASN A 1 267 ? 12.088 -10.294 -10.143 1.00 98.88 267 ASN A C 1
ATOM 2173 O O . ASN A 1 267 ? 12.039 -10.451 -11.362 1.00 98.88 267 ASN A O 1
ATOM 2177 N N . HIS A 1 268 ? 13.181 -9.891 -9.506 1.00 98.69 268 HIS A N 1
ATOM 2178 C CA . HIS A 1 268 ? 14.440 -9.606 -10.169 1.00 98.69 268 HIS A CA 1
ATOM 2179 C C . HIS A 1 268 ? 14.278 -8.607 -11.321 1.00 98.69 268 HIS A C 1
ATOM 2181 O O . HIS A 1 268 ? 14.850 -8.770 -12.384 1.00 98.69 268 HIS A O 1
ATOM 2187 N N . VAL A 1 269 ? 13.486 -7.554 -11.120 1.00 98.88 269 VAL A N 1
ATOM 2188 C CA . VAL A 1 269 ? 13.371 -6.456 -12.086 1.00 98.88 269 VAL A CA 1
ATOM 2189 C C . VAL A 1 269 ? 14.365 -5.357 -11.730 1.00 98.88 269 VAL A C 1
ATOM 2191 O O . VAL A 1 269 ? 14.440 -4.933 -10.571 1.00 98.88 269 VAL A O 1
ATOM 2194 N N . TRP A 1 270 ? 15.093 -4.859 -12.724 1.00 98.75 270 TRP A N 1
ATOM 2195 C CA . TRP A 1 270 ? 15.877 -3.635 -12.592 1.00 98.75 270 TRP A CA 1
ATOM 2196 C C . TRP A 1 270 ? 15.113 -2.470 -13.212 1.00 98.75 270 TRP A C 1
ATOM 2198 O O . TRP A 1 270 ? 14.857 -2.455 -14.408 1.00 98.75 270 TRP A O 1
ATOM 2208 N N . ILE A 1 271 ? 14.751 -1.478 -12.403 1.00 98.75 271 ILE A N 1
ATOM 2209 C CA . ILE A 1 271 ? 14.235 -0.197 -12.882 1.00 98.75 271 ILE A CA 1
ATOM 2210 C C . ILE A 1 271 ? 15.369 0.821 -12.777 1.00 98.75 271 ILE A C 1
ATOM 2212 O O . ILE A 1 271 ? 15.762 1.197 -11.668 1.00 98.75 271 ILE A O 1
ATOM 2216 N N . SER A 1 272 ? 15.937 1.224 -13.914 1.00 98.38 272 SER A N 1
ATOM 2217 C CA . SER A 1 272 ? 17.025 2.199 -13.931 1.00 98.38 272 SER A CA 1
ATOM 2218 C C . SER A 1 272 ? 16.504 3.630 -13.766 1.00 98.38 272 SER A C 1
ATOM 2220 O O . SER A 1 272 ? 15.299 3.860 -13.660 1.00 98.38 272 SER A O 1
ATOM 2222 N N . ALA A 1 273 ? 17.425 4.588 -13.679 1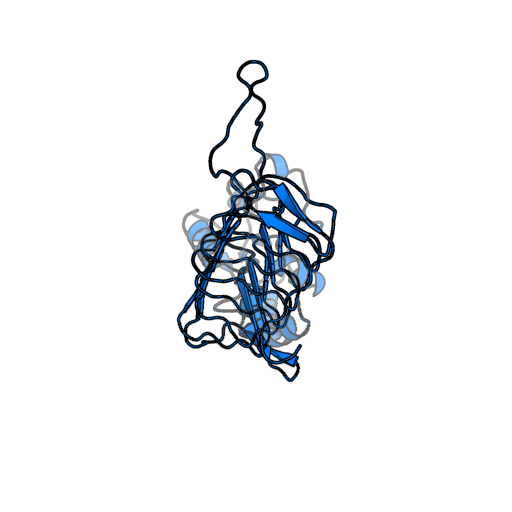.00 98.62 273 ALA A N 1
ATOM 2223 C CA . ALA A 1 273 ? 17.139 5.939 -13.223 1.00 98.62 273 ALA A CA 1
ATOM 2224 C C . ALA A 1 273 ? 16.010 6.651 -13.990 1.00 98.62 273 ALA A C 1
ATOM 2226 O O . ALA A 1 273 ? 15.815 6.464 -15.197 1.00 98.62 273 ALA A O 1
ATOM 2227 N N . ASP A 1 274 ? 15.281 7.495 -13.262 1.00 98.69 274 ASP A N 1
ATOM 2228 C CA . ASP A 1 274 ? 14.278 8.421 -13.784 1.00 98.69 274 ASP A CA 1
ATOM 2229 C C . ASP A 1 274 ? 13.137 7.752 -14.574 1.00 98.69 274 ASP A C 1
ATOM 2231 O O . ASP A 1 274 ? 12.540 8.354 -15.471 1.00 98.69 274 ASP A O 1
ATOM 2235 N N . CYS A 1 275 ? 12.787 6.504 -14.255 1.00 98.81 275 CYS A N 1
ATOM 2236 C CA . CYS A 1 275 ? 11.671 5.811 -14.899 1.00 98.81 275 CYS A CA 1
ATOM 2237 C C . CYS A 1 275 ? 10.308 6.172 -14.297 1.00 98.81 275 CYS A C 1
ATOM 2239 O O . CYS A 1 275 ? 10.152 6.388 -13.092 1.00 98.81 275 CYS A O 1
ATOM 2241 N N . LYS A 1 276 ? 9.277 6.154 -15.147 1.00 98.88 276 LYS A N 1
ATOM 2242 C CA . LYS A 1 276 ? 7.876 6.344 -14.758 1.00 98.88 276 LYS A CA 1
ATOM 2243 C C . LYS A 1 276 ? 7.075 5.100 -15.127 1.00 98.88 276 LYS A C 1
ATOM 2245 O O . LYS A 1 276 ? 6.999 4.740 -16.298 1.00 98.88 276 LYS A O 1
ATOM 2250 N N . VAL A 1 277 ? 6.454 4.460 -14.138 1.00 98.81 277 VAL A N 1
ATOM 2251 C CA . VAL A 1 277 ? 5.597 3.282 -14.333 1.00 98.81 277 VAL A CA 1
ATOM 2252 C C . VAL A 1 277 ? 4.155 3.656 -14.011 1.00 98.81 277 VAL A C 1
ATOM 2254 O O . VAL A 1 277 ? 3.826 4.014 -12.875 1.00 98.81 277 VAL A O 1
ATOM 2257 N N . LEU A 1 278 ? 3.296 3.625 -15.030 1.00 98.50 278 LEU A N 1
ATOM 2258 C CA . LEU A 1 278 ? 1.925 4.121 -14.934 1.00 98.50 278 LEU A CA 1
ATOM 2259 C C . LEU A 1 278 ? 0.915 3.007 -14.631 1.00 98.50 278 LEU A C 1
ATOM 2261 O O . LEU A 1 278 ? 1.225 1.817 -14.650 1.00 98.50 278 LEU A O 1
ATOM 2265 N N . LYS A 1 279 ? -0.317 3.420 -14.321 1.00 97.06 279 LYS A N 1
ATOM 2266 C CA . LYS A 1 279 ? -1.426 2.540 -13.941 1.00 97.06 279 LYS A CA 1
ATOM 2267 C C . LYS A 1 279 ? -1.642 1.414 -14.955 1.00 97.06 279 LYS A C 1
ATOM 2269 O O . LYS A 1 279 ? -1.598 1.646 -16.161 1.00 97.06 279 LYS A O 1
ATOM 2274 N N . GLY A 1 280 ? -1.942 0.217 -14.459 1.00 96.50 280 GLY A N 1
ATOM 2275 C CA . GLY A 1 280 ? -2.265 -0.941 -15.290 1.00 96.50 280 GLY A CA 1
ATOM 2276 C C . GLY A 1 280 ? -1.056 -1.679 -15.861 1.00 96.50 280 GLY A C 1
ATOM 2277 O O . GLY A 1 280 ? -1.260 -2.640 -16.599 1.00 96.50 280 GLY A O 1
ATOM 2278 N N . VAL A 1 281 ? 0.175 -1.260 -15.551 1.00 98.56 281 VAL A N 1
ATOM 2279 C CA . VAL A 1 281 ? 1.398 -1.912 -16.033 1.00 98.56 281 VAL A CA 1
ATOM 2280 C C . VAL A 1 281 ? 1.679 -3.211 -15.277 1.00 98.56 281 VAL A C 1
ATOM 2282 O O . VAL A 1 281 ? 1.618 -3.279 -14.051 1.00 98.56 281 VAL A O 1
ATOM 2285 N N . THR A 1 282 ? 2.091 -4.225 -16.031 1.00 98.69 282 THR A N 1
ATOM 2286 C CA . THR A 1 282 ? 2.740 -5.432 -15.518 1.00 98.69 282 THR A CA 1
ATOM 2287 C C . THR A 1 282 ? 4.120 -5.533 -16.152 1.00 98.69 282 THR A C 1
ATOM 2289 O O . THR A 1 282 ? 4.226 -5.459 -17.376 1.00 98.69 282 THR A O 1
ATOM 2292 N N . VAL A 1 283 ? 5.155 -5.674 -15.325 1.00 98.81 283 VAL A N 1
ATOM 2293 C CA . VAL A 1 283 ? 6.533 -5.956 -15.739 1.00 98.81 283 VAL A CA 1
ATOM 2294 C C . VAL A 1 283 ? 6.864 -7.376 -15.275 1.00 98.81 283 VAL A C 1
ATOM 2296 O O . VAL A 1 283 ? 6.855 -7.607 -14.063 1.00 98.81 283 VAL A O 1
ATOM 2299 N N . PRO A 1 284 ? 7.103 -8.322 -16.197 1.00 98.81 284 PRO A N 1
ATOM 2300 C CA . PRO A 1 284 ? 7.451 -9.702 -15.864 1.00 98.81 284 PRO A CA 1
ATOM 2301 C C . PRO A 1 284 ? 8.783 -9.827 -15.119 1.00 98.81 284 PRO A C 1
ATOM 2303 O O . PRO A 1 284 ? 9.500 -8.841 -14.924 1.00 98.81 284 PRO A O 1
ATOM 2306 N N . ASN A 1 285 ? 9.102 -11.043 -14.676 1.00 98.88 285 ASN A N 1
ATOM 2307 C CA . ASN A 1 285 ? 10.351 -11.296 -13.971 1.00 98.88 285 ASN A CA 1
ATOM 2308 C C . ASN A 1 285 ? 11.565 -11.034 -14.873 1.00 98.88 285 ASN A C 1
ATOM 2310 O O . ASN A 1 285 ? 11.494 -11.137 -16.098 1.00 98.88 285 ASN A O 1
ATOM 2314 N N . ASN A 1 286 ? 12.692 -10.729 -14.237 1.00 98.75 286 ASN A N 1
ATOM 2315 C CA . ASN A 1 286 ? 13.985 -10.579 -14.898 1.00 98.75 286 ASN A CA 1
ATOM 2316 C C . ASN A 1 286 ? 14.022 -9.565 -16.057 1.00 98.75 286 ASN A C 1
ATOM 2318 O O . ASN A 1 286 ? 14.763 -9.718 -17.025 1.00 98.75 286 ASN A O 1
ATOM 2322 N N . CYS A 1 287 ? 13.196 -8.525 -15.986 1.00 98.81 287 CYS A N 1
ATOM 2323 C CA . CYS A 1 287 ? 13.203 -7.448 -16.968 1.00 98.81 287 CYS A CA 1
ATOM 2324 C C . CYS A 1 287 ? 14.026 -6.250 -16.484 1.00 98.81 287 CYS A C 1
ATOM 2326 O O . CYS A 1 287 ? 14.119 -5.974 -15.286 1.00 98.81 287 CYS A O 1
ATOM 2328 N N . ILE A 1 288 ? 14.574 -5.501 -17.439 1.00 98.88 288 ILE A N 1
ATOM 2329 C CA . ILE A 1 288 ? 15.268 -4.235 -17.208 1.00 98.88 288 ILE A CA 1
ATOM 2330 C C . ILE A 1 288 ? 14.425 -3.117 -17.815 1.00 98.88 288 ILE A C 1
ATOM 2332 O O . ILE A 1 288 ? 14.130 -3.146 -19.005 1.00 98.88 288 ILE A O 1
ATOM 2336 N N . ILE A 1 289 ? 14.052 -2.117 -17.023 1.00 98.81 289 ILE A N 1
ATOM 2337 C CA . ILE A 1 289 ? 13.453 -0.877 -17.512 1.00 98.81 289 ILE A CA 1
ATOM 2338 C C . ILE A 1 289 ? 14.583 0.133 -17.695 1.00 98.81 289 ILE A C 1
ATOM 2340 O O . ILE A 1 289 ? 15.237 0.489 -16.718 1.00 98.81 289 ILE A O 1
ATOM 2344 N N . GLY A 1 290 ? 14.825 0.547 -18.940 1.00 98.62 290 GLY A N 1
ATOM 2345 C CA . GLY A 1 290 ? 15.924 1.445 -19.300 1.00 98.62 290 GLY A CA 1
ATOM 2346 C C . GLY A 1 290 ? 15.693 2.896 -18.869 1.00 98.62 290 GLY A C 1
ATOM 2347 O O . GLY A 1 290 ? 14.557 3.324 -18.673 1.00 98.62 290 GLY A O 1
ATOM 2348 N N . THR A 1 291 ? 16.769 3.675 -18.776 1.00 98.62 291 THR A N 1
ATOM 2349 C CA . THR A 1 291 ? 16.760 5.000 -18.130 1.00 98.62 291 THR A CA 1
ATOM 2350 C C . THR A 1 291 ? 15.800 5.959 -18.824 1.00 98.62 291 THR A C 1
ATOM 2352 O O . THR A 1 291 ? 15.669 5.927 -20.047 1.00 98.62 291 THR A O 1
ATOM 2355 N N . ASN A 1 292 ? 15.134 6.821 -18.050 1.00 98.62 292 ASN A N 1
ATOM 2356 C CA . ASN A 1 292 ? 14.144 7.791 -18.536 1.00 98.62 292 ASN A CA 1
ATOM 2357 C C . ASN A 1 292 ? 12.900 7.190 -19.222 1.00 98.62 292 ASN A C 1
ATOM 2359 O O . ASN A 1 292 ? 12.132 7.918 -19.858 1.00 98.62 292 ASN A O 1
ATOM 2363 N N . SER A 1 293 ? 12.650 5.886 -19.085 1.00 98.81 293 SER A N 1
ATOM 2364 C CA . SER A 1 293 ? 11.504 5.259 -19.749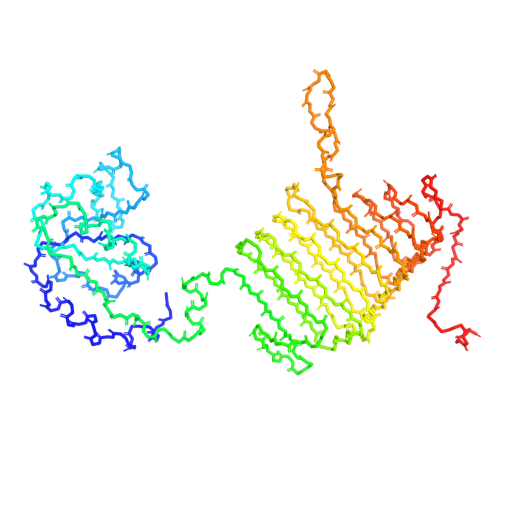 1.00 98.81 293 SER A CA 1
ATOM 2365 C C . SER A 1 293 ? 10.168 5.618 -19.101 1.00 98.81 293 SER A C 1
ATOM 2367 O O . SER A 1 293 ? 10.055 5.772 -17.881 1.00 98.81 293 SER A O 1
ATOM 2369 N N . VAL A 1 294 ? 9.123 5.685 -19.929 1.00 98.88 294 VAL A N 1
ATOM 2370 C CA . VAL A 1 294 ? 7.729 5.836 -19.492 1.00 98.88 294 VAL A CA 1
ATOM 2371 C C . VAL A 1 294 ? 6.956 4.591 -19.901 1.00 98.88 294 VAL A C 1
ATOM 2373 O O . VAL A 1 294 ? 6.636 4.371 -21.070 1.00 98.88 294 VAL A O 1
ATOM 2376 N N . VAL A 1 295 ? 6.657 3.758 -18.913 1.00 98.81 295 VAL A N 1
ATOM 2377 C CA . VAL A 1 295 ? 6.008 2.464 -19.098 1.00 98.81 295 VAL A CA 1
ATOM 2378 C C . VAL A 1 295 ? 4.504 2.646 -18.947 1.00 98.81 295 VAL A C 1
ATOM 2380 O O . VAL A 1 295 ? 4.012 3.003 -17.875 1.00 98.81 295 VAL A O 1
ATOM 2383 N N . THR A 1 296 ? 3.775 2.434 -20.043 1.00 98.38 296 THR A N 1
ATOM 2384 C CA . THR A 1 296 ? 2.343 2.764 -20.155 1.00 98.38 296 THR A CA 1
ATOM 2385 C C . THR A 1 296 ? 1.446 1.561 -20.443 1.00 98.38 296 THR A C 1
ATOM 2387 O O . THR A 1 296 ? 0.225 1.697 -20.426 1.00 98.38 296 THR A O 1
ATOM 2390 N N . LYS A 1 297 ? 2.029 0.384 -20.703 1.00 97.25 297 LYS A N 1
ATOM 2391 C CA . LYS A 1 297 ? 1.311 -0.842 -21.071 1.00 97.25 297 LYS A CA 1
ATOM 2392 C C . LYS A 1 297 ? 1.846 -2.066 -20.334 1.00 97.25 297 LYS A C 1
ATOM 2394 O O . LYS A 1 297 ? 2.937 -2.041 -19.771 1.00 97.25 297 LYS A O 1
ATOM 2399 N N . LYS A 1 298 ? 1.062 -3.143 -20.352 1.00 98.31 298 LYS A N 1
ATOM 2400 C CA . LYS A 1 298 ? 1.466 -4.451 -19.828 1.00 98.31 298 LYS A CA 1
ATOM 2401 C C . LYS A 1 298 ? 2.484 -5.109 -20.752 1.00 98.31 298 LYS A C 1
ATOM 2403 O O . LYS A 1 298 ? 2.355 -5.024 -21.972 1.00 98.31 298 LYS A O 1
ATOM 2408 N N . PHE A 1 299 ? 3.438 -5.799 -20.146 1.00 98.56 299 PHE A N 1
ATOM 2409 C CA . PHE A 1 299 ? 4.373 -6.696 -20.808 1.00 98.56 299 PHE A CA 1
ATOM 2410 C C . PHE A 1 299 ? 4.149 -8.111 -20.279 1.00 98.56 299 PHE A C 1
ATOM 2412 O O . PHE A 1 299 ? 3.740 -8.293 -19.132 1.00 98.56 299 PHE A O 1
ATOM 2419 N N . THR A 1 300 ? 4.389 -9.100 -21.133 1.00 98.25 300 THR A N 1
ATOM 2420 C CA . THR A 1 300 ? 4.180 -10.526 -20.832 1.00 98.25 300 THR A CA 1
ATOM 2421 C C . THR A 1 300 ? 5.456 -11.352 -20.962 1.00 98.25 300 THR A C 1
ATOM 2423 O O . THR A 1 300 ? 5.488 -12.482 -20.498 1.00 98.25 300 THR A O 1
ATOM 2426 N N . GLU A 1 301 ? 6.498 -10.795 -21.579 1.00 98.12 301 GLU A N 1
ATOM 2427 C CA . GLU A 1 301 ? 7.780 -11.457 -21.820 1.00 98.12 301 GLU A CA 1
ATOM 2428 C C . GLU A 1 301 ? 8.768 -11.165 -20.679 1.00 98.12 301 GLU A C 1
ATOM 2430 O O . GLU A 1 301 ? 8.930 -10.010 -20.277 1.00 98.12 301 GLU A O 1
ATOM 2435 N N . GLU A 1 302 ? 9.420 -12.208 -20.165 1.00 98.69 302 GLU A N 1
ATOM 2436 C CA . GLU A 1 302 ? 10.528 -12.124 -19.201 1.00 98.69 302 GLU A CA 1
ATOM 2437 C C . GLU A 1 302 ? 11.875 -11.947 -19.918 1.00 98.69 302 GLU A C 1
ATOM 2439 O O . GLU A 1 302 ? 11.960 -12.104 -21.137 1.00 98.69 302 GLU A O 1
ATOM 2444 N N . ASN A 1 303 ? 12.947 -11.667 -19.169 1.00 98.62 303 ASN A N 1
ATOM 2445 C CA . ASN A 1 303 ? 14.324 -11.616 -19.695 1.00 98.62 303 ASN A CA 1
ATOM 2446 C C . ASN A 1 303 ? 14.505 -10.572 -20.812 1.00 98.62 303 ASN A C 1
ATOM 2448 O O . ASN A 1 303 ? 15.172 -10.822 -21.821 1.00 98.62 303 ASN A O 1
ATOM 2452 N N . CYS A 1 304 ? 13.859 -9.412 -20.670 1.00 98.56 304 CYS A N 1
ATOM 2453 C CA . CYS A 1 304 ? 13.820 -8.375 -21.697 1.00 98.56 304 CYS A CA 1
ATOM 2454 C C . CYS A 1 304 ? 14.275 -7.007 -21.177 1.00 98.56 304 CYS A C 1
ATOM 2456 O O . CYS A 1 304 ? 14.018 -6.635 -20.032 1.00 98.56 304 CYS A O 1
ATOM 2458 N N . ILE A 1 305 ? 14.863 -6.207 -22.069 1.00 98.81 305 ILE A N 1
ATOM 2459 C CA . ILE A 1 305 ? 15.014 -4.761 -21.879 1.00 98.81 305 ILE A CA 1
ATOM 2460 C C . ILE A 1 305 ? 13.757 -4.077 -22.415 1.00 98.81 305 ILE A C 1
ATOM 2462 O O . ILE A 1 305 ? 13.426 -4.207 -23.595 1.00 98.81 305 ILE A O 1
ATOM 2466 N N . ILE A 1 306 ? 13.081 -3.323 -21.555 1.00 98.81 306 ILE A N 1
ATOM 2467 C CA . ILE A 1 306 ? 11.928 -2.480 -21.859 1.00 98.81 306 ILE A CA 1
ATOM 2468 C C . ILE A 1 306 ? 12.386 -1.023 -21.765 1.00 98.81 306 ILE A C 1
ATOM 2470 O O . ILE A 1 306 ? 12.773 -0.564 -20.693 1.00 98.81 306 ILE A O 1
ATOM 2474 N N . ALA A 1 307 ? 12.359 -0.275 -22.867 1.00 98.62 307 ALA A N 1
ATOM 2475 C CA . ALA A 1 307 ? 12.855 1.100 -22.877 1.00 98.62 307 ALA A CA 1
ATOM 2476 C C . ALA A 1 307 ? 12.060 2.027 -23.805 1.00 98.62 307 ALA A C 1
ATOM 2478 O O . ALA A 1 307 ? 11.406 1.569 -24.743 1.00 98.62 307 ALA A O 1
ATOM 2479 N N . GLY A 1 308 ? 12.126 3.333 -23.534 1.00 98.44 308 GLY A N 1
ATOM 2480 C CA . GLY A 1 308 ? 11.540 4.394 -24.358 1.00 98.44 308 GLY A CA 1
ATOM 2481 C C . GLY A 1 308 ? 10.348 5.111 -23.716 1.00 98.44 308 GLY A C 1
ATOM 2482 O O . GLY A 1 308 ? 9.943 4.828 -22.587 1.00 98.44 308 GLY A O 1
ATOM 2483 N N . ASN A 1 309 ? 9.779 6.062 -24.454 1.00 97.94 309 ASN A N 1
ATOM 2484 C CA . ASN A 1 309 ? 8.594 6.825 -24.064 1.00 97.94 309 ASN A CA 1
ATOM 2485 C C . ASN A 1 309 ? 7.665 7.007 -25.287 1.00 97.94 309 ASN A C 1
ATOM 2487 O O . ASN A 1 309 ? 7.937 7.883 -26.108 1.00 97.94 309 ASN A O 1
ATOM 2491 N N . PRO A 1 310 ? 6.594 6.198 -25.433 1.00 97.94 310 PRO A N 1
ATOM 2492 C CA . PRO A 1 310 ? 6.216 5.084 -24.560 1.00 97.94 310 PRO A CA 1
ATOM 2493 C C . PRO A 1 310 ? 7.190 3.903 -24.675 1.00 97.94 310 PRO A C 1
ATOM 2495 O O . PRO A 1 310 ? 7.751 3.645 -25.738 1.00 97.94 310 PRO A O 1
ATOM 2498 N N . ALA A 1 311 ? 7.382 3.170 -23.579 1.00 98.50 311 ALA A N 1
ATOM 2499 C CA . ALA A 1 311 ? 8.326 2.061 -23.544 1.00 98.50 311 ALA A CA 1
ATOM 2500 C C . ALA A 1 311 ? 7.868 0.855 -24.389 1.00 98.50 311 ALA A C 1
ATOM 2502 O O . ALA A 1 311 ? 6.680 0.510 -24.440 1.00 98.50 311 ALA A O 1
ATOM 2503 N N . GLY A 1 312 ? 8.833 0.172 -25.003 1.00 98.56 312 GLY A N 1
ATOM 2504 C CA . GLY A 1 312 ? 8.658 -1.076 -25.745 1.00 98.56 312 GLY A CA 1
ATOM 2505 C C . GLY A 1 312 ? 9.790 -2.064 -25.464 1.00 98.56 312 GLY A C 1
ATOM 2506 O O . GLY A 1 312 ? 10.800 -1.697 -24.868 1.00 98.56 312 GLY A O 1
ATOM 2507 N N . VAL A 1 313 ? 9.619 -3.323 -25.879 1.00 98.62 313 VAL A N 1
ATOM 2508 C CA . VAL A 1 313 ? 10.693 -4.326 -25.796 1.00 98.62 313 VAL A CA 1
ATOM 2509 C C . VAL A 1 313 ? 11.775 -3.958 -26.808 1.00 98.62 313 VAL A C 1
ATOM 2511 O O . VAL A 1 313 ? 11.503 -3.913 -28.006 1.00 98.62 313 VAL A O 1
ATOM 2514 N N . LEU A 1 314 ? 12.985 -3.697 -26.319 1.00 97.88 314 LEU A N 1
ATOM 2515 C CA . LEU A 1 314 ? 14.151 -3.330 -27.122 1.00 97.88 314 LEU A CA 1
ATOM 2516 C C . LEU A 1 314 ? 15.057 -4.536 -27.394 1.00 97.88 314 LEU A C 1
ATOM 2518 O O . LEU A 1 314 ? 15.615 -4.670 -28.480 1.00 97.88 314 LEU A O 1
ATOM 2522 N N . LYS A 1 315 ? 15.209 -5.417 -26.402 1.00 98.25 315 LYS A N 1
ATOM 2523 C CA . LYS A 1 315 ? 16.076 -6.597 -26.480 1.00 98.25 315 LYS A CA 1
ATOM 2524 C C . LYS A 1 315 ? 15.487 -7.729 -25.645 1.00 98.25 315 LYS A C 1
ATOM 2526 O O . LYS A 1 315 ? 14.909 -7.471 -24.593 1.00 98.25 315 LYS A O 1
ATOM 2531 N N . ARG A 1 316 ? 15.645 -8.958 -26.129 1.00 98.50 316 ARG A N 1
ATOM 2532 C CA . ARG A 1 316 ? 15.250 -10.213 -25.472 1.00 98.50 316 ARG A CA 1
ATOM 2533 C C . ARG A 1 316 ? 16.486 -11.012 -25.084 1.00 98.50 316 ARG A C 1
ATOM 2535 O O . ARG A 1 316 ? 17.576 -10.689 -25.559 1.00 98.50 316 ARG A O 1
ATOM 2542 N N . GLU A 1 317 ? 16.273 -12.055 -24.287 1.00 97.69 317 GLU A N 1
ATOM 2543 C CA . GLU A 1 317 ? 17.308 -13.013 -23.874 1.00 97.69 317 GLU A CA 1
ATOM 2544 C C . GLU A 1 317 ? 18.451 -12.327 -23.120 1.00 97.69 317 GLU A C 1
ATOM 2546 O O . GLU A 1 317 ? 19.632 -12.579 -23.348 1.00 97.69 317 GLU A O 1
ATOM 2551 N N . VAL A 1 318 ? 18.086 -11.406 -22.230 1.00 98.00 318 VAL A N 1
ATOM 2552 C CA . VAL A 1 318 ? 19.034 -10.687 -21.380 1.00 98.00 318 VAL A CA 1
ATOM 2553 C C . VAL A 1 318 ? 18.895 -11.112 -19.929 1.00 98.00 318 VAL A C 1
ATOM 2555 O O . VAL A 1 318 ? 17.838 -11.558 -19.486 1.00 98.00 318 VAL A O 1
ATOM 2558 N N . ASN A 1 319 ? 19.971 -10.917 -19.178 1.00 96.94 319 ASN A N 1
ATOM 2559 C CA . ASN A 1 319 ? 19.987 -11.043 -17.732 1.00 96.94 319 ASN A CA 1
ATOM 2560 C C . ASN A 1 319 ? 20.749 -9.854 -17.131 1.00 96.94 319 ASN A C 1
ATOM 2562 O O . ASN A 1 319 ? 21.493 -9.171 -17.840 1.00 96.94 319 ASN A O 1
ATOM 2566 N N . TRP A 1 320 ? 20.575 -9.599 -15.837 1.00 96.62 320 TRP A N 1
ATOM 2567 C CA . TRP A 1 320 ? 21.300 -8.544 -15.134 1.00 96.62 320 TRP A CA 1
ATOM 2568 C C . TRP A 1 320 ? 21.728 -9.011 -13.744 1.00 96.62 320 TRP A C 1
ATOM 2570 O O . TRP A 1 320 ? 21.115 -9.884 -13.142 1.00 96.62 320 TRP A O 1
ATOM 2580 N N . ILE A 1 321 ? 22.794 -8.417 -13.215 1.00 94.00 321 ILE A N 1
ATOM 2581 C CA . ILE A 1 321 ? 23.273 -8.694 -11.859 1.00 94.00 321 ILE A CA 1
ATOM 2582 C C . ILE A 1 321 ? 23.620 -7.392 -11.144 1.00 94.00 321 ILE A C 1
ATOM 2584 O O . ILE A 1 321 ? 23.953 -6.390 -11.772 1.00 94.00 321 ILE A O 1
ATOM 2588 N N . LYS A 1 322 ? 23.543 -7.400 -9.810 1.00 87.06 322 LYS A N 1
ATOM 2589 C CA . LYS A 1 322 ? 23.846 -6.217 -8.986 1.00 87.06 322 LYS A CA 1
ATOM 2590 C C . LYS A 1 322 ? 25.340 -5.900 -8.929 1.00 87.06 322 LYS A C 1
ATOM 2592 O O . LYS A 1 322 ? 25.704 -4.733 -8.852 1.00 87.06 322 LYS A O 1
ATOM 2597 N N . ASN A 1 323 ? 26.187 -6.929 -8.921 1.00 84.50 323 ASN A N 1
ATOM 2598 C CA . ASN A 1 323 ? 27.633 -6.777 -8.832 1.00 84.50 323 ASN A CA 1
ATOM 2599 C C . ASN A 1 323 ? 28.278 -7.195 -10.161 1.00 84.50 323 ASN A C 1
ATOM 2601 O O . ASN A 1 323 ? 28.295 -8.390 -10.439 1.00 84.50 323 ASN A O 1
ATOM 2605 N N . PRO A 1 324 ? 28.817 -6.262 -10.962 1.00 74.62 324 PRO A N 1
ATOM 2606 C CA . PRO A 1 324 ? 29.342 -6.559 -12.294 1.00 74.62 324 PRO A CA 1
ATOM 2607 C C . PRO A 1 324 ? 30.567 -7.487 -12.296 1.00 74.62 324 PRO A C 1
ATOM 2609 O O . PRO A 1 324 ? 30.938 -7.967 -13.358 1.00 74.62 324 PRO A O 1
ATOM 2612 N N . THR A 1 325 ? 31.191 -7.761 -11.143 1.00 77.00 325 THR A N 1
ATOM 2613 C CA . THR A 1 325 ? 32.378 -8.630 -11.047 1.00 77.00 325 THR A CA 1
ATOM 2614 C C . THR A 1 325 ? 32.069 -10.124 -10.870 1.00 77.00 325 THR A C 1
ATOM 2616 O O . THR A 1 325 ? 32.990 -10.900 -10.640 1.00 77.00 325 THR A O 1
ATOM 2619 N N . LEU A 1 326 ? 30.797 -10.539 -10.931 1.00 66.75 326 LEU A N 1
ATOM 2620 C CA . LEU A 1 326 ? 30.357 -11.927 -10.699 1.00 66.75 326 LEU A CA 1
ATOM 2621 C C . LEU A 1 326 ? 29.999 -12.708 -11.987 1.00 66.75 326 LEU A C 1
ATOM 2623 O O . LEU A 1 326 ? 29.283 -13.704 -11.888 1.00 66.75 326 LEU A O 1
ATOM 2627 N N . ILE A 1 327 ? 30.449 -12.263 -13.168 1.00 53.19 327 ILE A N 1
ATOM 2628 C CA . ILE A 1 327 ? 30.270 -12.970 -14.460 1.00 53.19 327 ILE A CA 1
ATOM 2629 C C . ILE A 1 327 ? 31.612 -13.469 -14.968 1.00 53.19 327 ILE A C 1
ATOM 2631 O O . ILE A 1 327 ? 32.577 -12.673 -14.897 1.00 53.19 327 ILE A O 1
#

Secondary structure (DSSP, 8-state):
--THHHHHHHHHHHHHHHHHTTSEEEEE--SHHHHHHHHTTTTTTSEEEEEE-TT--GGGGGSEETTEEB--GGGGGGG--SEEEE--SSHHHHHHHHTTTT-SSEEEE--S-----HHHHHHHTT---EEEEE-TTS-EEES---TTEEEEESSSS-EEEEESPEEEEEEEEEEE-SS-EEEE--EEEEEEEEEEE-SS-EEEE-SS-EESSEEEEE--SS--EEEE-SS-EE-SSEEEES--SS--B-TTT--BS-----EEE-TT-EE-TT-EE-TT-EE-TT-EE-TT-EE-S----SSEEEEETTEEEEEES----SSTT--

Solvent-accessible surface area (backbone atoms only — not comparable to full-atom values): 16904 Å² total; per-residue (Å²): 126,66,75,66,58,50,69,79,39,40,72,60,53,50,55,50,40,68,71,39,48,79,32,36,27,34,37,37,27,83,46,74,56,30,55,46,43,52,75,68,52,60,55,74,59,38,41,67,78,22,34,28,41,95,8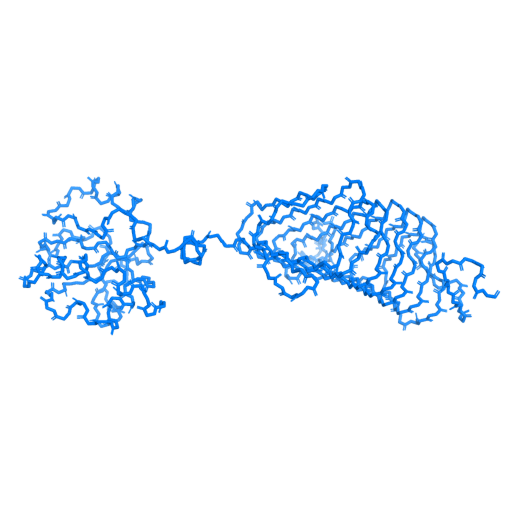7,51,49,76,85,42,44,89,40,67,55,95,90,30,46,32,41,30,74,92,50,57,68,80,67,72,31,56,26,35,38,45,33,40,95,73,42,65,71,54,51,60,46,54,72,71,61,80,58,86,37,47,78,44,62,80,72,83,67,75,84,53,53,76,69,50,40,36,72,70,70,55,53,40,54,45,44,38,37,30,41,78,87,67,52,77,40,72,67,71,90,53,78,47,53,46,81,45,74,79,50,46,49,24,39,38,39,40,27,40,54,65,40,46,77,60,35,34,39,39,38,31,32,26,43,21,39,38,39,37,41,34,20,73,40,34,36,25,38,38,38,43,34,28,44,33,25,38,38,40,37,38,34,58,31,36,32,29,47,33,38,38,39,42,42,72,44,93,59,32,39,39,38,38,35,31,52,22,37,37,36,40,59,27,38,38,30,23,41,79,89,64,91,44,57,40,89,84,80,65,43,74,70,61,70,46,24,40,31,39,40,30,34,38,25,37,39,35,39,46,22,36,42,34,39,48,19,32,43,33,37,40,22,34,37,37,65,62,13,32,38,67,57,65,51,84,66,53,22,23,35,34,35,39,78,73,41,40,81,77,44,70,89,46,82,87,72,95,59,86,86,79,119

pLDDT: mean 88.57, std 13.36, range [37.53, 98.88]

Mean predicted aligned error: 13.99 Å